Protein AF-I0HV21-F1 (afdb_monomer)

Radius of gyration: 29.58 Å; Cα contacts (8 Å, |Δi|>4): 56; chains: 1; bounding box: 72×85×71 Å

pLDDT: mean 74.57, std 22.05, range [33.88, 98.31]

Structure (mmCIF, N/CA/C/O backbone):
data_AF-I0HV21-F1
#
_entry.id   AF-I0HV21-F1
#
loop_
_atom_site.group_PDB
_atom_site.id
_atom_site.type_symbol
_atom_site.label_atom_id
_atom_site.label_alt_id
_atom_site.label_comp_id
_atom_site.label_asym_id
_atom_site.label_entity_id
_atom_site.label_seq_id
_atom_site.pdbx_PDB_ins_code
_atom_site.Cartn_x
_atom_site.Cartn_y
_atom_site.Cartn_z
_atom_site.occupancy
_atom_site.B_iso_or_equiv
_atom_site.auth_seq_id
_atom_site.auth_comp_id
_atom_site.auth_asym_id
_atom_site.auth_atom_id
_atom_site.pdbx_PDB_model_num
ATOM 1 N N . MET A 1 1 ? 36.941 -59.507 28.158 1.00 38.09 1 MET A N 1
ATOM 2 C CA . MET A 1 1 ? 37.946 -58.575 28.730 1.00 38.09 1 MET A CA 1
ATOM 3 C C . MET A 1 1 ? 37.436 -57.159 28.457 1.00 38.09 1 MET A C 1
ATOM 5 O O . MET A 1 1 ? 37.155 -56.886 27.304 1.00 38.09 1 MET A O 1
ATOM 9 N N . LYS A 1 2 ? 36.911 -56.422 29.458 1.00 38.53 2 LYS A N 1
ATOM 10 C CA . LYS A 1 2 ? 37.609 -55.388 30.277 1.00 38.53 2 LYS A CA 1
ATOM 11 C C . LYS A 1 2 ? 38.283 -54.327 29.371 1.00 38.53 2 LYS A C 1
ATOM 13 O O . LYS A 1 2 ? 39.073 -54.743 28.544 1.00 38.53 2 LYS A O 1
ATOM 18 N N . LEU A 1 3 ? 38.102 -53.001 29.435 1.00 41.50 3 LEU A N 1
ATOM 19 C CA . LEU A 1 3 ? 37.598 -52.040 30.430 1.00 41.50 3 LEU A CA 1
ATOM 20 C C . LEU A 1 3 ? 37.500 -50.645 29.738 1.00 41.50 3 LEU A C 1
ATOM 22 O O . LEU A 1 3 ? 38.445 -50.227 29.086 1.00 41.50 3 LEU A O 1
ATOM 26 N N . THR A 1 4 ? 36.359 -49.963 29.879 1.00 46.97 4 THR A N 1
ATOM 27 C CA . THR A 1 4 ? 36.162 -48.554 30.320 1.00 46.97 4 THR A CA 1
ATOM 28 C C . THR A 1 4 ? 37.193 -47.436 30.028 1.00 46.97 4 THR A C 1
ATOM 30 O O . THR A 1 4 ? 38.326 -47.530 30.483 1.00 46.97 4 THR A O 1
ATOM 33 N N . ASN A 1 5 ? 36.722 -46.281 29.514 1.00 43.66 5 ASN A N 1
ATOM 34 C CA . ASN A 1 5 ? 36.899 -44.928 30.115 1.00 43.66 5 ASN A CA 1
ATOM 35 C C . ASN A 1 5 ? 36.133 -43.873 29.281 1.00 43.66 5 ASN A C 1
ATOM 37 O O . ASN A 1 5 ? 36.421 -43.706 28.104 1.00 43.66 5 ASN A O 1
ATOM 41 N N . ARG A 1 6 ? 34.979 -43.347 29.721 1.00 46.56 6 ARG A N 1
ATOM 42 C CA . ARG A 1 6 ? 34.719 -42.213 30.648 1.00 46.56 6 ARG A CA 1
ATOM 43 C C . ARG A 1 6 ? 35.170 -40.828 30.139 1.00 46.56 6 ARG A C 1
ATOM 45 O O . ARG A 1 6 ? 36.346 -40.494 30.168 1.00 46.56 6 ARG A O 1
ATOM 52 N N . LEU A 1 7 ? 34.164 -40.026 29.765 1.00 52.12 7 LEU A N 1
ATOM 53 C CA . LEU A 1 7 ? 34.178 -38.559 29.647 1.00 52.12 7 LEU A CA 1
ATOM 54 C C . LEU A 1 7 ? 34.449 -37.891 31.009 1.00 52.12 7 LEU A C 1
ATOM 56 O O . LEU A 1 7 ? 34.152 -38.491 32.048 1.00 52.12 7 LEU A O 1
ATOM 60 N N . PRO A 1 8 ? 34.830 -36.601 31.005 1.00 65.06 8 PRO A N 1
ATOM 61 C CA . PRO A 1 8 ? 34.111 -35.677 31.882 1.00 65.06 8 PRO A CA 1
ATOM 62 C C . PRO A 1 8 ? 33.699 -34.362 31.193 1.00 65.06 8 PRO A C 1
ATOM 64 O O . PRO A 1 8 ? 34.524 -33.602 30.692 1.00 65.06 8 PRO A O 1
ATOM 67 N N . PHE A 1 9 ? 32.394 -34.084 31.245 1.00 48.75 9 PHE A N 1
ATOM 68 C CA . PHE A 1 9 ? 31.819 -32.736 31.204 1.00 48.75 9 PHE A CA 1
ATOM 69 C C . PHE A 1 9 ? 32.276 -31.937 32.439 1.00 48.75 9 PHE A C 1
ATOM 71 O O . PHE A 1 9 ? 32.243 -32.496 33.539 1.00 48.75 9 PHE A O 1
ATOM 78 N N . PRO A 1 10 ? 32.606 -30.640 32.322 1.00 62.84 10 PRO A N 1
ATOM 79 C CA . PRO A 1 10 ? 32.653 -29.744 33.471 1.00 62.84 10 PRO A CA 1
ATOM 80 C C . PRO A 1 10 ? 31.297 -29.050 33.746 1.00 62.84 10 PRO A C 1
ATOM 82 O O . PRO A 1 10 ? 30.424 -29.010 32.876 1.00 62.84 10 PRO A O 1
ATOM 85 N N . PRO A 1 11 ? 31.095 -28.556 34.983 1.00 50.34 11 PRO A N 1
ATOM 86 C CA . PRO A 1 11 ? 29.794 -28.509 35.644 1.00 50.34 11 PRO A CA 1
ATOM 87 C C . PRO A 1 11 ? 28.992 -27.216 35.454 1.00 50.34 11 PRO A C 1
ATOM 89 O O . PRO A 1 11 ? 29.516 -26.111 35.337 1.00 50.34 11 PRO A O 1
ATOM 92 N N . SER A 1 12 ? 27.676 -27.386 35.557 1.00 44.50 12 SER A N 1
ATOM 93 C CA . SER A 1 12 ? 26.676 -26.362 35.845 1.00 44.50 12 SER A CA 1
ATOM 94 C C . SER A 1 12 ? 26.941 -25.654 37.179 1.00 44.50 12 SER A C 1
ATOM 96 O O . SER A 1 12 ? 26.906 -26.297 38.229 1.00 44.50 12 SER A O 1
ATOM 98 N N . PHE A 1 13 ? 27.081 -24.328 37.156 1.00 48.56 13 PHE A N 1
ATOM 99 C CA . PHE A 1 13 ? 26.923 -23.497 38.348 1.00 48.56 13 PHE A CA 1
ATOM 100 C C . PHE A 1 13 ? 25.463 -23.059 38.472 1.00 48.56 13 PHE A C 1
ATOM 102 O O . PHE A 1 13 ? 24.994 -22.157 37.782 1.00 48.56 13 PHE A O 1
ATOM 109 N N . ARG A 1 14 ? 24.737 -23.728 39.369 1.00 45.94 14 ARG A N 1
ATOM 110 C CA . ARG A 1 14 ? 23.555 -23.161 40.018 1.00 45.94 14 ARG A CA 1
ATOM 111 C C . ARG A 1 14 ? 24.038 -22.439 41.268 1.00 45.94 14 ARG A C 1
ATOM 113 O O . ARG A 1 14 ? 24.493 -23.098 42.196 1.00 45.94 14 ARG A O 1
ATOM 120 N N . SER A 1 15 ? 23.860 -21.126 41.307 1.00 42.06 15 SER A N 1
ATOM 121 C CA . SER A 1 15 ? 23.848 -20.370 42.557 1.00 42.06 15 SER A CA 1
ATOM 122 C C . SER A 1 15 ? 22.553 -19.576 42.616 1.00 42.06 15 SER A C 1
ATOM 124 O O . SER A 1 15 ? 22.401 -18.536 41.983 1.00 42.06 15 SER A O 1
ATOM 126 N N . LEU A 1 16 ? 21.603 -20.134 43.364 1.00 48.78 16 LEU A N 1
ATOM 127 C CA . LEU A 1 16 ? 20.528 -19.402 44.017 1.00 48.78 16 LEU A CA 1
ATOM 128 C C . LEU A 1 16 ? 21.170 -18.429 45.010 1.00 48.78 16 LEU A C 1
ATOM 130 O O . LEU A 1 16 ? 21.852 -18.860 45.935 1.00 48.78 16 LEU A O 1
ATOM 134 N N . ALA A 1 17 ? 20.920 -17.136 44.839 1.00 41.59 17 ALA A N 1
ATOM 135 C CA . ALA A 1 17 ? 21.074 -16.159 45.904 1.00 41.59 17 ALA A CA 1
ATOM 136 C C . ALA A 1 17 ? 19.861 -15.229 45.865 1.00 41.59 17 ALA A C 1
ATOM 138 O O . ALA A 1 17 ? 19.781 -14.273 45.100 1.00 41.59 17 ALA A O 1
ATOM 139 N N . THR A 1 18 ? 18.883 -15.580 46.689 1.00 42.94 18 THR A N 1
ATOM 140 C CA . THR A 1 18 ? 17.859 -14.680 47.203 1.00 42.94 18 THR A CA 1
ATOM 141 C C . THR A 1 18 ? 18.528 -13.514 47.925 1.00 42.94 18 THR A C 1
ATOM 143 O O . THR A 1 18 ? 19.198 -13.721 48.934 1.00 42.94 18 THR A O 1
ATOM 146 N N . ALA A 1 19 ? 18.300 -12.294 47.451 1.00 40.97 19 ALA A N 1
ATOM 147 C CA . ALA A 1 19 ? 18.473 -11.086 48.244 1.00 40.97 19 ALA A CA 1
ATOM 148 C C . ALA A 1 19 ? 17.272 -10.179 47.976 1.00 40.97 19 ALA A C 1
ATOM 150 O O . ALA A 1 19 ? 17.173 -9.510 46.950 1.00 40.97 19 ALA A O 1
ATOM 151 N N . ALA A 1 20 ? 16.321 -10.230 48.905 1.00 46.03 20 ALA A N 1
ATOM 152 C CA . ALA A 1 20 ? 15.253 -9.261 49.011 1.00 46.03 20 ALA A CA 1
ATOM 153 C C . ALA A 1 20 ? 15.864 -7.901 49.376 1.00 46.03 20 ALA A C 1
ATOM 155 O O . ALA A 1 20 ? 16.414 -7.739 50.463 1.00 46.03 20 ALA A O 1
ATOM 156 N N . MET A 1 21 ? 15.738 -6.918 48.487 1.00 38.75 21 MET A N 1
ATOM 157 C CA . MET A 1 21 ? 15.780 -5.511 48.869 1.00 38.75 21 MET A CA 1
ATOM 158 C C . MET A 1 21 ? 14.445 -4.876 48.501 1.00 38.75 21 MET A C 1
ATOM 160 O O . MET A 1 21 ? 14.192 -4.492 47.363 1.00 38.75 21 MET A O 1
ATOM 164 N N . LEU A 1 22 ? 13.583 -4.791 49.513 1.00 46.59 22 LEU A N 1
ATOM 165 C CA . LEU A 1 22 ? 12.491 -3.832 49.577 1.00 46.59 22 LEU A CA 1
ATOM 166 C C . LEU A 1 22 ? 13.105 -2.430 49.651 1.00 46.59 22 LEU A C 1
ATOM 168 O O . LEU A 1 22 ? 13.472 -1.963 50.725 1.00 46.59 22 LEU A O 1
ATOM 172 N N . ALA A 1 23 ? 13.213 -1.761 48.509 1.00 41.62 23 ALA A N 1
ATOM 173 C CA . ALA A 1 23 ? 13.330 -0.313 48.456 1.00 41.62 23 ALA A CA 1
ATOM 174 C C . ALA A 1 23 ? 11.965 0.232 48.028 1.00 41.62 23 ALA A C 1
ATOM 176 O O . ALA A 1 23 ? 11.672 0.372 46.844 1.00 41.62 23 ALA A O 1
ATOM 177 N N . ALA A 1 24 ? 11.097 0.478 49.010 1.00 49.28 24 ALA A N 1
ATOM 178 C CA . ALA A 1 24 ? 9.876 1.244 48.809 1.00 49.28 24 ALA A CA 1
ATOM 179 C C . ALA A 1 24 ? 10.262 2.720 48.635 1.00 49.28 24 ALA A C 1
ATOM 181 O O . ALA A 1 24 ? 10.296 3.490 49.592 1.00 49.28 24 ALA A O 1
ATOM 182 N N . THR A 1 25 ? 10.614 3.112 47.413 1.00 46.88 25 THR A N 1
ATOM 183 C CA . THR A 1 25 ? 10.695 4.520 47.031 1.00 46.88 25 THR A CA 1
ATOM 184 C C . THR A 1 25 ? 9.284 5.017 46.758 1.00 46.88 25 THR A C 1
ATOM 186 O O . THR A 1 25 ? 8.721 4.833 45.681 1.00 46.88 25 THR A O 1
ATOM 189 N N . SER A 1 26 ? 8.690 5.647 47.766 1.00 45.16 26 SER A N 1
ATOM 190 C CA . SER A 1 26 ? 7.472 6.434 47.614 1.00 45.16 26 SER A CA 1
ATOM 191 C C . SER A 1 26 ? 7.761 7.598 46.662 1.00 45.16 26 SER A C 1
ATOM 193 O O . SER A 1 26 ? 8.278 8.633 47.081 1.00 45.16 26 SER A O 1
ATOM 195 N N . LEU A 1 27 ? 7.456 7.446 45.371 1.00 47.91 27 LEU A N 1
ATOM 196 C CA . LEU A 1 27 ? 7.313 8.604 44.495 1.00 47.91 27 LEU A CA 1
ATOM 197 C C . LEU A 1 27 ? 6.050 9.344 44.944 1.00 47.91 27 LEU A C 1
ATOM 199 O O . LEU A 1 27 ? 4.929 8.933 44.647 1.00 47.91 27 LEU A O 1
ATOM 203 N N . ALA A 1 28 ? 6.234 10.429 45.691 1.00 48.06 28 ALA A N 1
ATOM 204 C CA . ALA A 1 28 ? 5.192 11.420 45.879 1.00 48.06 28 ALA A CA 1
ATOM 205 C C . ALA A 1 28 ? 4.912 12.061 44.511 1.00 48.06 28 ALA A C 1
ATOM 207 O O . ALA A 1 28 ? 5.690 12.881 44.025 1.00 48.06 28 ALA A O 1
ATOM 208 N N . VAL A 1 29 ? 3.817 11.659 43.863 1.00 50.41 29 VAL A N 1
ATOM 209 C CA . VAL A 1 29 ? 3.273 12.402 42.726 1.00 50.41 29 VAL A CA 1
ATOM 210 C C . VAL A 1 29 ? 2.700 13.695 43.292 1.00 50.41 29 VAL A C 1
ATOM 212 O O . VAL A 1 29 ? 1.608 13.714 43.855 1.00 50.41 29 VAL A O 1
ATOM 215 N N . VAL A 1 30 ? 3.456 14.784 43.173 1.00 52.06 30 VAL A N 1
ATOM 216 C CA . VAL A 1 30 ? 2.885 16.128 43.249 1.00 52.06 30 VAL A CA 1
ATOM 217 C C . VAL A 1 30 ? 1.962 16.253 42.042 1.00 52.06 30 VAL A C 1
ATOM 219 O O . VAL A 1 30 ? 2.424 16.345 40.905 1.00 52.06 30 VAL A O 1
ATOM 222 N N . ALA A 1 31 ? 0.652 16.198 42.282 1.00 51.12 31 ALA A N 1
ATOM 223 C CA . ALA A 1 31 ? -0.334 16.627 41.307 1.00 51.12 31 ALA A CA 1
ATOM 224 C C . ALA A 1 31 ? -0.133 18.133 41.112 1.00 51.12 31 ALA A C 1
ATOM 226 O O . ALA A 1 31 ? -0.575 18.944 41.924 1.00 51.12 31 ALA A O 1
ATOM 227 N N . ALA A 1 32 ? 0.623 18.500 40.079 1.00 48.34 32 ALA A N 1
ATOM 228 C CA . ALA A 1 32 ? 0.635 19.864 39.596 1.00 48.34 32 ALA A CA 1
ATOM 229 C C . ALA A 1 32 ? -0.789 20.178 39.126 1.00 48.34 32 ALA A C 1
ATOM 231 O O . ALA A 1 32 ? -1.294 19.538 38.202 1.00 48.34 32 ALA A O 1
ATOM 232 N N . ASP A 1 33 ? -1.432 21.123 39.807 1.00 47.81 33 ASP A N 1
ATOM 233 C CA . ASP A 1 33 ? -2.678 21.747 39.383 1.00 47.81 33 ASP A CA 1
ATOM 234 C C . ASP A 1 33 ? -2.394 22.469 38.060 1.00 47.81 33 ASP A C 1
ATOM 236 O O . ASP A 1 33 ? -1.890 23.592 38.017 1.00 47.81 33 ASP A O 1
ATOM 240 N N . ALA A 1 34 ? -2.562 21.746 36.954 1.00 51.69 34 ALA A N 1
ATOM 241 C CA . ALA A 1 34 ? -2.451 22.315 35.627 1.00 51.69 34 ALA A CA 1
ATOM 242 C C . ALA A 1 34 ? -3.716 23.151 35.389 1.00 51.69 34 ALA A C 1
ATOM 244 O O . ALA A 1 34 ? -4.818 22.609 35.518 1.00 51.69 34 ALA A O 1
ATOM 245 N N . PRO A 1 35 ? -3.599 24.443 35.033 1.00 52.56 35 PRO A N 1
ATOM 246 C CA . PRO A 1 35 ? -4.768 25.252 34.734 1.00 52.56 35 PRO A CA 1
ATOM 247 C C . PRO A 1 35 ? -5.555 24.584 33.606 1.00 52.56 35 PRO A C 1
ATOM 249 O O . PRO A 1 35 ? -4.992 24.223 32.570 1.00 52.56 35 PRO A O 1
ATOM 252 N N . ALA A 1 36 ? -6.855 24.396 33.838 1.00 57.09 36 ALA A N 1
ATOM 253 C CA . ALA A 1 36 ? -7.775 23.843 32.859 1.00 57.09 36 ALA A CA 1
ATOM 254 C C . ALA A 1 36 ? -7.609 24.587 31.526 1.00 57.09 36 ALA A C 1
ATOM 256 O O . ALA A 1 36 ? -7.801 25.803 31.451 1.00 57.09 36 ALA A O 1
ATOM 257 N N . ALA A 1 37 ? -7.217 23.856 30.480 1.00 63.38 37 ALA A N 1
ATOM 258 C CA . ALA A 1 37 ? -7.151 24.408 29.137 1.00 63.38 37 ALA A CA 1
ATOM 259 C C . ALA A 1 37 ? -8.543 24.946 28.748 1.00 63.38 37 ALA A C 1
ATOM 261 O O . ALA A 1 37 ? -9.548 24.295 29.056 1.00 63.38 37 ALA A O 1
ATOM 262 N N . PRO A 1 38 ? -8.631 26.118 28.092 1.00 66.88 38 PRO A N 1
ATOM 263 C CA . PRO A 1 38 ? -9.910 26.647 27.643 1.00 66.88 38 PRO A CA 1
ATOM 264 C C . PRO A 1 38 ? -10.597 25.638 26.708 1.00 66.88 38 PRO A C 1
ATOM 266 O O . PRO A 1 38 ? -9.908 24.930 25.964 1.00 66.88 38 PRO A O 1
ATOM 269 N N . PRO A 1 39 ? -11.940 25.551 26.732 1.00 66.06 39 PRO A N 1
ATOM 270 C CA . PRO A 1 39 ? -12.664 24.663 25.835 1.00 66.06 39 PRO A CA 1
ATOM 271 C C . PRO A 1 39 ? -12.300 24.992 24.379 1.00 66.06 39 PRO A C 1
ATOM 273 O O . PRO A 1 39 ? -12.135 26.172 24.046 1.00 66.06 39 PRO A O 1
ATOM 276 N N . PRO A 1 40 ? -12.161 23.981 23.501 1.00 67.81 40 PRO A N 1
ATOM 277 C CA . PRO A 1 40 ? -11.924 24.236 22.089 1.00 67.81 40 PRO A CA 1
ATOM 278 C C . PRO A 1 40 ? -13.053 25.122 21.537 1.00 67.81 40 PRO A C 1
ATOM 280 O O . PRO A 1 40 ? -14.202 24.985 21.973 1.00 67.81 40 PRO A O 1
ATOM 283 N N . PRO A 1 41 ? -12.758 26.036 20.594 1.00 65.62 41 PRO A N 1
ATOM 284 C CA . PRO A 1 41 ? -13.799 26.829 19.959 1.00 65.62 41 PRO A CA 1
ATOM 285 C C . PRO A 1 41 ? -14.845 25.895 19.333 1.00 65.62 41 PRO A C 1
ATOM 287 O O . PRO A 1 41 ? -14.493 24.785 18.914 1.00 65.62 41 PRO A O 1
ATOM 290 N N . PRO A 1 42 ? -16.122 26.315 19.250 1.00 58.22 42 PRO A N 1
ATOM 291 C CA . PRO A 1 42 ? -17.150 25.513 18.608 1.00 58.22 42 PRO A CA 1
ATOM 292 C C . PRO A 1 42 ? -16.674 25.133 17.207 1.00 58.22 42 PRO A C 1
ATOM 294 O O . PRO A 1 42 ? -16.304 25.996 16.401 1.00 58.22 42 PRO A O 1
ATOM 297 N N . ALA A 1 43 ? -16.633 23.824 16.949 1.00 58.03 43 ALA A N 1
ATOM 298 C CA . ALA A 1 43 ? -16.336 23.297 15.631 1.00 58.03 43 ALA A CA 1
ATOM 299 C C . ALA A 1 43 ? -17.262 24.007 14.645 1.00 58.03 43 ALA A C 1
ATOM 301 O O . ALA A 1 43 ? -18.481 24.012 14.829 1.00 58.03 43 ALA A O 1
ATOM 302 N N . HIS A 1 44 ? -16.683 24.654 13.634 1.00 49.88 44 HIS A N 1
ATOM 303 C CA . HIS A 1 44 ? -17.474 25.185 12.539 1.00 49.88 44 HIS A CA 1
ATOM 304 C C . HIS A 1 44 ? -18.287 24.015 11.997 1.00 49.88 44 HIS A C 1
ATOM 306 O O . HIS A 1 44 ? -17.714 23.014 11.561 1.00 49.88 44 HIS A O 1
ATOM 312 N N . ALA A 1 45 ? -19.611 24.114 12.107 1.00 44.38 45 ALA A N 1
ATOM 313 C CA . ALA A 1 45 ? -20.517 23.161 11.505 1.00 44.38 45 ALA A CA 1
ATOM 314 C C . ALA A 1 45 ? -20.222 23.175 10.005 1.00 44.38 45 ALA A C 1
ATOM 316 O O . ALA A 1 45 ? -20.589 24.109 9.293 1.00 44.38 45 ALA A O 1
ATOM 317 N N . MET A 1 46 ? -19.487 22.167 9.540 1.00 48.84 46 MET A N 1
ATOM 318 C CA . MET A 1 46 ? -19.359 21.905 8.118 1.00 48.84 46 MET A CA 1
ATOM 319 C C . MET A 1 46 ? -20.787 21.712 7.603 1.00 48.84 46 MET A C 1
ATOM 321 O O . MET A 1 46 ? -21.529 20.933 8.212 1.00 48.84 46 MET A O 1
ATOM 325 N N . PRO A 1 47 ? -21.217 22.426 6.549 1.00 44.06 47 PRO A N 1
ATOM 326 C CA . PRO A 1 47 ? -22.547 22.225 6.007 1.00 44.06 47 PRO A CA 1
ATOM 327 C C . PRO A 1 47 ? -22.679 20.746 5.649 1.00 44.06 47 PRO A C 1
ATOM 329 O O . PRO A 1 47 ? -21.875 20.201 4.890 1.00 44.06 47 PRO A O 1
ATOM 332 N N . ALA A 1 48 ? -23.656 20.081 6.264 1.00 42.75 48 ALA A N 1
ATOM 333 C CA . ALA A 1 48 ? -23.976 18.698 5.974 1.00 42.75 48 ALA A CA 1
ATOM 334 C C . ALA A 1 48 ? -24.346 18.608 4.489 1.00 42.75 48 ALA A C 1
ATOM 336 O O . ALA A 1 48 ? -25.429 19.027 4.083 1.00 42.75 48 ALA A O 1
ATOM 337 N N . HIS A 1 49 ? -23.422 18.113 3.668 1.00 43.72 49 HIS A N 1
ATOM 338 C CA . HIS A 1 49 ? -23.702 17.786 2.279 1.00 43.72 49 HIS A CA 1
ATOM 339 C C . HIS A 1 49 ? -24.729 16.642 2.263 1.00 43.72 49 HIS A C 1
ATOM 341 O O . HIS A 1 49 ? -24.432 15.561 2.783 1.00 43.72 49 HIS A O 1
ATOM 347 N N . PRO A 1 50 ? -25.935 16.839 1.702 1.00 40.88 50 PRO A N 1
ATOM 348 C CA . PRO A 1 50 ? -26.917 15.772 1.622 1.00 40.88 50 PRO A CA 1
ATOM 349 C C . PRO A 1 50 ? -26.456 14.784 0.546 1.00 40.88 50 PRO A C 1
ATOM 351 O O . PRO A 1 50 ? -26.334 15.151 -0.621 1.00 40.88 50 PRO A O 1
ATOM 354 N N . GLY A 1 51 ? -26.175 13.539 0.940 1.00 40.72 51 GLY A N 1
ATOM 355 C CA . GLY A 1 51 ? -25.960 12.440 -0.010 1.00 40.72 51 GLY A CA 1
ATOM 356 C C . GLY A 1 51 ? -24.624 11.700 0.048 1.00 40.72 51 GLY A C 1
ATOM 357 O O . GLY A 1 51 ? -24.292 11.021 -0.918 1.00 40.72 51 GLY A O 1
ATOM 358 N N . MET A 1 52 ? -23.861 11.759 1.143 1.00 40.12 52 MET A N 1
ATOM 359 C CA . MET A 1 52 ? -22.7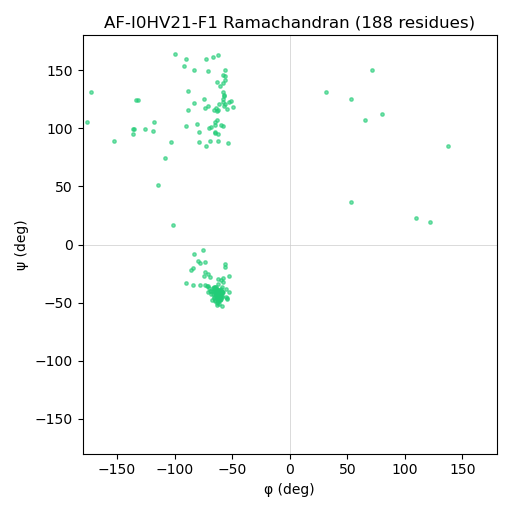97 10.764 1.334 1.00 40.12 52 MET A CA 1
ATOM 360 C C . MET A 1 52 ? -23.438 9.402 1.657 1.00 40.12 52 MET A C 1
ATOM 362 O O . MET A 1 52 ? -24.143 9.309 2.666 1.00 40.12 52 MET A O 1
ATOM 366 N N . PRO A 1 53 ? -23.237 8.342 0.849 1.00 42.62 53 PRO A N 1
ATOM 367 C CA . PRO A 1 53 ? -23.690 7.012 1.221 1.00 42.62 53 PRO A CA 1
ATOM 368 C C . PRO A 1 53 ? -22.943 6.579 2.484 1.00 42.62 53 PRO A C 1
ATOM 370 O O . PRO A 1 53 ? -21.723 6.409 2.491 1.00 42.62 53 PRO A O 1
ATOM 373 N N . MET A 1 54 ? -23.694 6.416 3.567 1.00 46.62 54 MET A N 1
ATOM 374 C CA . MET A 1 54 ? -23.223 5.799 4.799 1.00 46.62 54 MET A CA 1
ATOM 375 C C . MET A 1 54 ? -22.847 4.340 4.486 1.00 46.62 54 MET A C 1
ATOM 377 O O . MET A 1 54 ? -23.731 3.519 4.257 1.00 46.62 54 MET A O 1
ATOM 381 N N . GLY A 1 55 ? -21.545 4.025 4.446 1.00 41.50 55 GLY A N 1
ATOM 382 C CA . GLY A 1 55 ? -21.048 2.638 4.463 1.00 41.50 55 GLY A CA 1
ATOM 383 C C . GLY A 1 55 ? -20.424 2.056 3.181 1.00 41.50 55 GLY A C 1
ATOM 384 O O . GLY A 1 55 ? -20.388 0.837 3.049 1.00 41.50 55 GLY A O 1
ATOM 385 N N . GLY A 1 56 ? -19.913 2.869 2.248 1.00 33.88 56 GLY A N 1
ATOM 386 C CA . GLY A 1 56 ? -19.010 2.416 1.165 1.00 33.88 56 GLY A CA 1
ATOM 387 C C . GLY A 1 56 ? -17.536 2.714 1.491 1.00 33.88 56 GLY A C 1
ATOM 388 O O . GLY A 1 56 ? -17.294 3.522 2.385 1.00 33.88 56 GLY A O 1
ATOM 389 N N . PRO A 1 57 ? -16.529 2.112 0.824 1.00 40.88 57 PRO A N 1
ATOM 390 C CA . PRO A 1 57 ? -15.125 2.230 1.221 1.00 40.88 57 PRO A CA 1
ATOM 391 C C . PRO A 1 57 ? -14.602 3.654 0.978 1.00 40.88 57 PRO A C 1
ATOM 393 O O . PRO A 1 57 ? -14.067 3.974 -0.077 1.00 40.88 57 PRO A O 1
ATOM 396 N N . VAL A 1 58 ? -14.749 4.518 1.978 1.00 44.19 58 VAL A N 1
ATOM 397 C CA . VAL A 1 58 ? -14.131 5.849 2.053 1.00 44.19 58 VAL A CA 1
ATOM 398 C C . VAL A 1 58 ? -13.132 5.895 3.207 1.00 44.19 58 VAL A C 1
ATOM 400 O O . VAL A 1 58 ? -13.149 6.788 4.047 1.00 44.19 58 VAL A O 1
ATOM 403 N N . ALA A 1 59 ? -12.231 4.912 3.235 1.00 38.19 59 ALA A N 1
ATOM 404 C CA . ALA A 1 59 ? -11.039 4.915 4.074 1.00 38.19 59 ALA A CA 1
ATOM 405 C C . ALA A 1 59 ? -9.846 4.445 3.232 1.00 38.19 59 ALA A C 1
ATOM 407 O O . ALA A 1 59 ? -9.666 3.255 3.003 1.00 38.19 59 ALA A O 1
ATOM 408 N N . GLY A 1 60 ? -9.057 5.406 2.744 1.00 37.84 60 GLY A N 1
ATOM 409 C CA . GLY A 1 60 ? -7.784 5.152 2.072 1.00 37.84 60 GLY A CA 1
ATOM 410 C C . GLY A 1 60 ? -7.935 4.739 0.609 1.00 37.84 60 GLY A C 1
ATOM 411 O O . GLY A 1 60 ? -8.400 3.656 0.285 1.00 37.84 60 GLY A O 1
ATOM 412 N N . ARG A 1 61 ? -7.496 5.610 -0.300 1.00 39.81 61 ARG A N 1
ATOM 413 C CA . ARG A 1 61 ? -7.369 5.349 -1.738 1.00 39.81 61 ARG A CA 1
ATOM 414 C C . ARG A 1 61 ? -6.539 4.079 -2.001 1.00 39.81 61 ARG A C 1
ATOM 416 O O . ARG A 1 61 ? -5.351 4.175 -2.304 1.00 39.81 61 ARG A O 1
ATOM 423 N N . ALA A 1 62 ? -7.171 2.910 -2.033 1.00 41.16 62 ALA A N 1
ATOM 424 C CA . ALA A 1 62 ? -6.670 1.780 -2.817 1.00 41.16 62 ALA A CA 1
ATOM 425 C C . ALA A 1 62 ? -6.493 2.183 -4.305 1.00 41.16 62 ALA A C 1
ATOM 427 O O . ALA A 1 62 ? -5.717 1.574 -5.034 1.00 41.16 62 ALA A O 1
ATOM 428 N N . ASP A 1 63 ? -7.116 3.295 -4.716 1.00 43.06 63 ASP A N 1
ATOM 429 C CA . ASP A 1 63 ? -6.922 3.997 -5.988 1.00 43.06 63 ASP A CA 1
ATOM 430 C C . ASP A 1 63 ? -5.632 4.828 -6.087 1.00 43.06 63 ASP A C 1
ATOM 432 O O . ASP A 1 63 ? -5.373 5.425 -7.133 1.00 43.06 63 ASP A O 1
ATOM 436 N N . ALA A 1 64 ? -4.828 4.952 -5.022 1.00 45.81 64 ALA A N 1
ATOM 437 C CA . ALA A 1 64 ? -3.645 5.803 -5.081 1.00 45.81 64 ALA A CA 1
ATOM 438 C C . ALA A 1 64 ? -2.596 5.225 -6.030 1.00 45.81 64 ALA A C 1
ATOM 440 O O . ALA A 1 64 ? -2.050 6.009 -6.790 1.00 45.81 64 ALA A O 1
ATOM 441 N N . MET A 1 65 ? -2.383 3.902 -6.038 1.00 53.59 65 MET A N 1
ATOM 442 C CA . MET A 1 65 ? -1.501 3.195 -6.978 1.00 53.59 65 MET A CA 1
ATOM 443 C C . MET A 1 65 ? -1.985 1.742 -7.176 1.00 53.59 65 MET A C 1
ATOM 445 O O . MET A 1 65 ? -1.520 0.835 -6.480 1.00 53.59 65 MET A O 1
ATOM 449 N N . 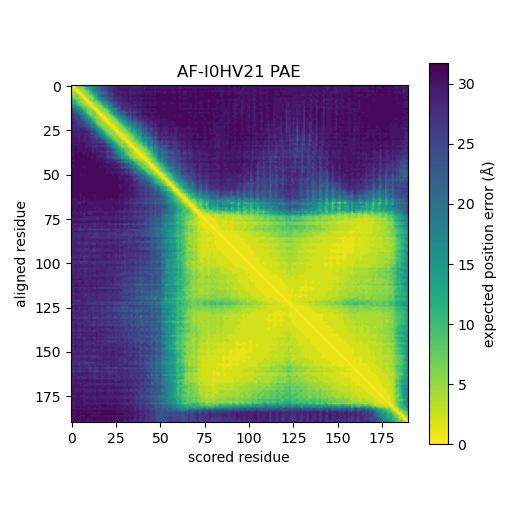PRO A 1 66 ? -2.887 1.475 -8.139 1.00 55.75 66 PRO A N 1
ATOM 450 C CA . PRO A 1 66 ? -3.480 0.149 -8.344 1.00 55.75 66 PRO A CA 1
ATOM 451 C C . PRO A 1 66 ? -2.467 -0.987 -8.567 1.00 55.75 66 PRO A C 1
ATOM 453 O O . PRO A 1 66 ? -2.810 -2.155 -8.413 1.00 55.75 66 PRO A O 1
ATOM 456 N N . TRP A 1 67 ? -1.218 -0.685 -8.940 1.00 59.31 67 TRP A N 1
ATOM 457 C CA . TRP A 1 67 ? -0.229 -1.701 -9.305 1.00 59.31 67 TRP A CA 1
ATOM 458 C C . TRP A 1 67 ? 0.555 -2.314 -8.144 1.00 59.31 67 TRP A C 1
ATOM 460 O O . TRP A 1 67 ? 1.046 -3.428 -8.312 1.00 59.31 67 TRP A O 1
ATOM 470 N N . LEU A 1 68 ? 0.663 -1.656 -6.981 1.00 59.62 68 LEU A N 1
ATOM 471 C CA . LEU A 1 68 ? 1.264 -2.303 -5.802 1.00 59.62 68 LEU A CA 1
ATOM 472 C C . LEU A 1 68 ? 0.270 -3.268 -5.133 1.00 59.62 68 LEU A C 1
ATOM 474 O O . LEU A 1 68 ? 0.668 -4.338 -4.673 1.00 59.62 68 LEU A O 1
ATOM 478 N N . GLY A 1 69 ? -1.024 -2.928 -5.140 1.00 57.56 69 GLY A N 1
ATOM 479 C CA . GLY A 1 69 ? -2.093 -3.749 -4.555 1.00 57.56 69 GLY A CA 1
ATOM 480 C C . GLY A 1 69 ? -2.628 -4.865 -5.459 1.00 57.56 69 GLY A C 1
ATOM 481 O O . GLY A 1 69 ? -3.204 -5.830 -4.958 1.00 57.56 69 GLY A O 1
ATOM 482 N N . HIS A 1 70 ? -2.431 -4.776 -6.780 1.00 61.06 70 HIS A N 1
ATOM 483 C CA . HIS A 1 70 ? -2.882 -5.796 -7.728 1.00 61.06 70 HIS A CA 1
ATOM 484 C C . HIS A 1 70 ? -1.699 -6.443 -8.470 1.00 61.06 70 HIS A C 1
ATOM 486 O O . HIS A 1 70 ? -1.184 -5.855 -9.427 1.00 61.06 70 HIS A O 1
ATOM 492 N N . PRO A 1 71 ? -1.324 -7.692 -8.117 1.00 59.62 71 PRO A N 1
ATOM 493 C CA . PRO A 1 71 ? -0.201 -8.421 -8.719 1.00 59.62 71 PRO A CA 1
ATOM 494 C C . PRO A 1 71 ? -0.243 -8.500 -10.250 1.00 59.62 71 PRO A C 1
ATOM 496 O O . PRO A 1 71 ? 0.791 -8.593 -10.901 1.00 59.62 71 PRO A O 1
ATOM 499 N N . PHE A 1 72 ? -1.437 -8.438 -10.843 1.00 66.12 72 PHE A N 1
ATOM 500 C CA . PHE A 1 72 ? -1.649 -8.548 -12.288 1.00 66.12 72 PHE A CA 1
ATOM 501 C C . PHE A 1 72 ? -1.361 -7.260 -13.073 1.00 66.12 72 PHE A C 1
ATOM 503 O O . PHE A 1 72 ? -1.305 -7.288 -14.302 1.00 66.12 72 PHE A O 1
ATOM 510 N N . MET A 1 73 ? -1.229 -6.118 -12.397 1.00 75.94 73 MET A N 1
ATOM 511 C CA . MET A 1 73 ? -0.973 -4.825 -13.041 1.00 75.94 73 MET A CA 1
ATOM 512 C C . MET A 1 73 ? 0.525 -4.546 -13.177 1.00 75.94 73 MET A C 1
ATOM 514 O O . MET A 1 73 ? 0.939 -3.945 -14.163 1.00 75.94 73 MET A O 1
ATOM 518 N N . LEU A 1 74 ? 1.334 -5.018 -12.223 1.00 83.12 74 LEU A N 1
ATOM 519 C CA . LEU A 1 74 ? 2.774 -4.775 -12.201 1.00 83.12 74 LEU A CA 1
ATOM 520 C C . LEU A 1 74 ? 3.510 -5.329 -13.438 1.00 83.12 74 LEU A C 1
ATOM 522 O O . LEU A 1 74 ? 4.296 -4.580 -14.010 1.00 83.12 74 LEU A O 1
ATOM 526 N N . PRO A 1 75 ? 3.273 -6.575 -13.907 1.00 84.75 75 PRO A N 1
ATOM 527 C CA . PRO A 1 75 ? 3.944 -7.083 -15.103 1.00 84.75 75 PRO A CA 1
ATOM 528 C C . PRO A 1 75 ? 3.682 -6.221 -16.337 1.00 84.75 75 PRO A C 1
ATOM 530 O O . PRO A 1 75 ? 4.638 -5.875 -17.018 1.00 84.75 75 PRO A O 1
ATOM 533 N N . ARG A 1 76 ? 2.422 -5.810 -16.551 1.00 86.38 76 ARG A N 1
ATOM 534 C CA . ARG A 1 76 ? 2.031 -4.959 -17.684 1.00 86.38 76 ARG A CA 1
ATOM 535 C C . ARG A 1 76 ? 2.714 -3.597 -17.627 1.00 86.38 76 ARG A C 1
ATOM 537 O O . ARG A 1 76 ? 3.314 -3.195 -18.604 1.00 86.38 76 ARG A O 1
ATOM 544 N N . LEU A 1 77 ? 2.725 -2.950 -16.460 1.00 86.88 77 LEU A N 1
ATOM 545 C CA . LEU A 1 77 ? 3.410 -1.664 -16.292 1.00 86.88 77 LEU A CA 1
ATOM 546 C C . LEU A 1 77 ? 4.915 -1.763 -16.605 1.00 86.88 77 LEU A C 1
ATOM 548 O O . LEU A 1 77 ? 5.506 -0.856 -17.176 1.00 86.88 77 LEU A O 1
ATOM 552 N N . LEU A 1 78 ? 5.551 -2.872 -16.213 1.00 91.06 78 LEU A N 1
ATOM 553 C CA . LEU A 1 78 ? 6.966 -3.115 -16.497 1.00 91.06 78 LEU A CA 1
ATOM 554 C C . LEU A 1 78 ? 7.226 -3.498 -17.962 1.00 91.06 78 LEU A C 1
ATOM 556 O O . LEU A 1 78 ? 8.329 -3.255 -18.452 1.00 91.06 78 LEU A O 1
ATOM 560 N N . ASP A 1 79 ? 6.245 -4.101 -18.640 1.00 92.25 79 ASP A N 1
ATOM 561 C CA . ASP A 1 79 ? 6.249 -4.290 -20.094 1.00 92.25 79 ASP A CA 1
ATOM 562 C C . ASP A 1 79 ? 6.184 -2.948 -20.810 1.00 92.25 79 ASP A C 1
ATOM 564 O O . ASP A 1 79 ? 7.033 -2.679 -21.655 1.00 92.25 79 ASP A O 1
ATOM 568 N N . ASP A 1 80 ? 5.253 -2.090 -20.400 1.00 90.06 80 ASP A N 1
ATOM 569 C CA . ASP A 1 80 ? 5.025 -0.793 -21.021 1.00 90.06 80 ASP A CA 1
ATOM 570 C C . ASP A 1 80 ? 6.277 0.091 -20.961 1.00 90.06 80 ASP A C 1
ATOM 572 O O . ASP A 1 80 ? 6.537 0.831 -21.900 1.00 90.06 80 ASP A O 1
ATOM 576 N N . VAL A 1 81 ? 7.131 -0.037 -19.937 1.00 93.06 81 VAL A N 1
ATOM 577 C CA . VAL A 1 81 ? 8.393 0.729 -19.825 1.00 93.06 81 VAL A CA 1
ATOM 578 C C . VAL A 1 81 ? 9.662 -0.022 -20.210 1.00 93.06 81 VAL A C 1
ATOM 580 O O . VAL A 1 81 ? 10.765 0.408 -19.856 1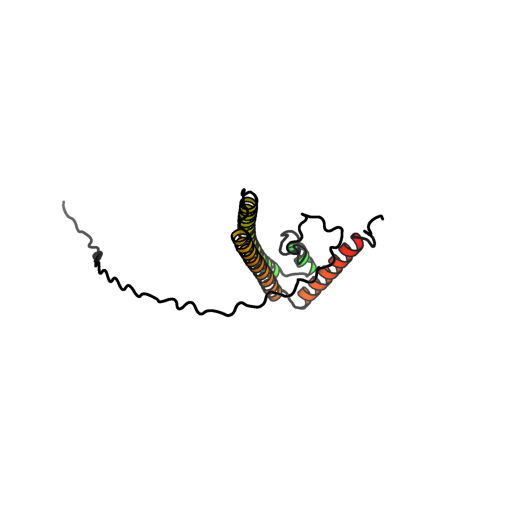.00 93.06 81 VAL A O 1
ATOM 583 N N . ASP A 1 82 ? 9.519 -1.136 -20.928 1.00 93.88 82 ASP A N 1
ATOM 584 C CA . ASP A 1 82 ? 10.641 -1.921 -21.447 1.00 93.88 82 ASP A CA 1
ATOM 585 C C . ASP A 1 82 ? 11.647 -2.308 -20.344 1.00 93.88 82 ASP A C 1
ATOM 587 O O . ASP A 1 82 ? 12.865 -2.316 -20.541 1.00 93.88 82 ASP A O 1
ATOM 591 N N . ALA A 1 83 ? 11.149 -2.610 -19.137 1.00 95.88 83 ALA A N 1
ATOM 592 C CA . ALA A 1 83 ? 12.006 -2.937 -18.004 1.00 95.88 83 ALA A CA 1
ATOM 593 C C . ALA A 1 83 ? 12.855 -4.178 -18.316 1.00 95.88 83 ALA A C 1
ATOM 595 O O . ALA A 1 83 ? 12.358 -5.188 -18.826 1.00 95.88 83 ALA A O 1
ATOM 596 N N . SER A 1 84 ? 14.142 -4.145 -17.969 1.00 97.62 84 SER A N 1
ATOM 597 C CA . SER A 1 84 ? 15.033 -5.282 -18.198 1.00 97.62 84 SER A CA 1
ATOM 598 C C . SER A 1 84 ? 14.640 -6.489 -17.338 1.00 97.62 84 SER A C 1
ATOM 600 O O . SER A 1 84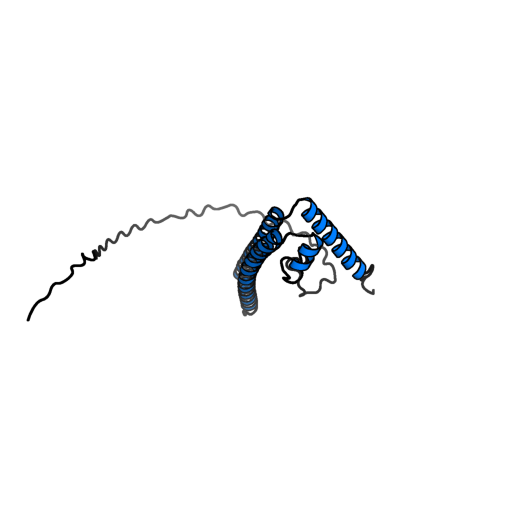 ? 13.967 -6.367 -16.310 1.00 97.62 84 SER A O 1
ATOM 602 N N . LYS A 1 85 ? 15.105 -7.690 -17.709 1.00 96.50 85 LYS A N 1
ATOM 603 C CA . LYS A 1 85 ? 14.873 -8.911 -16.910 1.00 96.50 85 LYS A CA 1
ATOM 604 C C . LYS A 1 85 ? 15.366 -8.759 -15.464 1.00 96.50 85 LYS A C 1
ATOM 606 O O . LYS A 1 85 ? 14.698 -9.227 -14.545 1.00 96.50 85 LYS A O 1
ATOM 611 N N . ALA A 1 86 ? 16.500 -8.082 -15.273 1.00 97.12 86 ALA A N 1
ATOM 612 C CA . ALA A 1 86 ? 17.062 -7.812 -13.953 1.00 97.12 86 ALA A CA 1
ATOM 613 C C . ALA A 1 86 ? 16.175 -6.849 -13.146 1.00 97.12 86 ALA A C 1
ATOM 615 O O . ALA A 1 86 ? 15.804 -7.174 -12.020 1.00 97.12 86 ALA A O 1
ATOM 616 N N . GLN A 1 87 ? 15.748 -5.730 -13.750 1.00 97.31 87 GLN A N 1
ATOM 617 C CA . GLN A 1 87 ? 14.843 -4.769 -13.104 1.00 97.31 87 GLN A CA 1
ATOM 618 C C . GLN A 1 87 ? 13.528 -5.435 -12.690 1.00 97.31 87 GLN A C 1
ATOM 620 O O . GLN A 1 87 ? 13.077 -5.282 -11.560 1.00 97.31 87 GLN A O 1
ATOM 625 N N . ARG A 1 88 ? 12.937 -6.245 -13.576 1.00 95.94 88 ARG A N 1
ATOM 626 C CA . ARG A 1 88 ? 11.692 -6.977 -13.298 1.00 95.94 88 ARG A CA 1
ATOM 627 C C . ARG A 1 88 ? 11.818 -7.936 -12.125 1.00 95.94 88 ARG A C 1
ATOM 629 O O . ARG A 1 88 ? 10.892 -8.020 -11.323 1.00 95.94 88 ARG A O 1
ATOM 636 N N . LYS A 1 89 ? 12.931 -8.671 -12.037 1.00 96.62 89 LYS A N 1
ATOM 637 C CA . LYS A 1 89 ? 13.186 -9.585 -10.918 1.00 96.62 89 LYS A CA 1
ATOM 638 C C . LYS A 1 89 ? 13.251 -8.810 -9.603 1.00 96.62 89 LYS A C 1
ATOM 640 O O . LYS A 1 89 ? 12.506 -9.133 -8.687 1.00 96.62 89 LYS A O 1
ATOM 645 N N . GLN A 1 90 ? 14.064 -7.757 -9.555 1.00 97.25 90 GLN A N 1
ATOM 646 C CA . GLN A 1 90 ? 14.250 -6.956 -8.346 1.00 97.25 90 GLN A CA 1
ATOM 647 C C . GLN A 1 90 ? 12.960 -6.244 -7.912 1.00 97.25 90 GLN A C 1
ATOM 649 O O . GLN A 1 90 ? 12.608 -6.247 -6.739 1.00 97.25 90 GLN A O 1
ATOM 654 N N . ILE A 1 91 ? 12.203 -5.682 -8.858 1.00 95.62 91 ILE A N 1
ATOM 655 C CA . ILE A 1 91 ? 10.921 -5.028 -8.563 1.00 95.62 91 ILE A CA 1
ATOM 656 C C . ILE A 1 91 ? 9.890 -6.037 -8.048 1.00 95.62 91 ILE A C 1
ATOM 658 O O . ILE A 1 91 ? 9.110 -5.711 -7.157 1.00 95.62 91 ILE A O 1
ATOM 662 N N . ARG A 1 92 ? 9.886 -7.270 -8.568 1.00 93.56 92 ARG A N 1
ATOM 663 C CA . ARG A 1 92 ? 8.993 -8.325 -8.073 1.00 93.56 92 ARG A CA 1
ATOM 664 C C . ARG A 1 92 ? 9.310 -8.715 -6.633 1.00 93.56 92 ARG A C 1
ATOM 666 O O . ARG A 1 92 ? 8.374 -8.948 -5.885 1.00 93.56 92 ARG A O 1
ATOM 673 N N . GLU A 1 93 ? 10.585 -8.775 -6.265 1.00 95.44 93 GLU A N 1
ATOM 674 C CA . GLU A 1 93 ? 11.009 -9.033 -4.882 1.00 95.44 93 GLU A CA 1
ATOM 675 C C . GLU A 1 93 ? 10.534 -7.904 -3.959 1.00 95.44 93 GLU A C 1
ATOM 677 O O . GLU A 1 93 ? 9.769 -8.162 -3.037 1.00 95.44 93 GLU A O 1
ATOM 682 N N . ILE A 1 94 ? 10.829 -6.643 -4.303 1.00 95.12 94 ILE A N 1
ATOM 683 C CA . ILE A 1 94 ? 10.395 -5.464 -3.528 1.00 95.12 94 ILE A CA 1
ATOM 684 C C . ILE A 1 94 ? 8.873 -5.443 -3.316 1.00 95.12 94 ILE A C 1
ATOM 686 O O . ILE A 1 94 ? 8.390 -5.169 -2.215 1.00 95.12 94 ILE A O 1
ATOM 690 N N . VAL A 1 95 ? 8.103 -5.693 -4.382 1.00 92.56 95 VAL A N 1
ATOM 691 C CA . VAL A 1 95 ? 6.635 -5.695 -4.311 1.00 92.56 95 VAL A CA 1
ATOM 692 C C . VAL A 1 95 ? 6.115 -6.936 -3.588 1.00 92.56 95 VAL A C 1
ATOM 694 O O . VAL A 1 95 ? 5.125 -6.825 -2.874 1.00 92.56 95 VAL A O 1
ATOM 697 N N . GLY A 1 96 ? 6.766 -8.089 -3.739 1.00 92.00 96 GLY A N 1
ATOM 698 C CA . GLY A 1 96 ? 6.434 -9.317 -3.016 1.00 92.00 96 GLY A CA 1
ATOM 699 C C . GLY A 1 96 ? 6.521 -9.111 -1.508 1.00 92.00 96 GLY A C 1
ATOM 700 O O . GLY A 1 96 ? 5.512 -9.277 -0.825 1.00 92.00 96 GLY A O 1
ATOM 701 N N . ASP A 1 97 ? 7.661 -8.611 -1.034 1.00 93.81 97 ASP A N 1
ATOM 702 C CA . ASP A 1 97 ? 7.882 -8.299 0.380 1.00 93.81 97 ASP A CA 1
ATOM 703 C C . ASP A 1 97 ? 6.849 -7.279 0.883 1.00 93.81 97 ASP A C 1
ATOM 705 O O . ASP A 1 97 ? 6.278 -7.419 1.961 1.00 93.81 97 ASP A O 1
ATOM 709 N N . ALA A 1 98 ? 6.547 -6.251 0.078 1.00 93.25 98 ALA A N 1
ATOM 710 C CA . ALA A 1 98 ? 5.545 -5.250 0.447 1.00 93.25 98 ALA A CA 1
ATOM 711 C C . ALA A 1 98 ? 4.149 -5.851 0.575 1.00 93.25 98 ALA A C 1
ATOM 713 O O . ALA A 1 98 ? 3.382 -5.460 1.449 1.00 93.25 98 ALA A O 1
ATOM 714 N N . GLN A 1 99 ? 3.808 -6.792 -0.300 1.00 90.19 99 GLN A N 1
ATOM 715 C CA . GLN A 1 99 ? 2.528 -7.476 -0.257 1.00 90.19 99 GLN A CA 1
ATOM 716 C C . GLN A 1 99 ? 2.421 -8.430 0.931 1.00 90.19 99 GLN A C 1
ATOM 718 O O . GLN A 1 99 ? 1.324 -8.549 1.469 1.00 90.19 99 GLN A O 1
ATOM 723 N N . ASP A 1 100 ? 3.503 -9.096 1.333 1.00 92.12 100 ASP A N 1
ATOM 724 C CA . ASP A 1 100 ? 3.528 -9.903 2.557 1.00 92.12 100 ASP A CA 1
ATOM 725 C C . ASP A 1 100 ? 3.284 -9.039 3.794 1.00 92.12 100 ASP A C 1
ATOM 727 O O . ASP A 1 100 ? 2.352 -9.310 4.553 1.00 92.12 100 ASP A O 1
ATOM 731 N N . ASP A 1 101 ? 4.004 -7.925 3.915 1.00 91.12 101 ASP A N 1
ATOM 732 C CA . ASP A 1 101 ? 3.827 -6.996 5.033 1.00 91.12 101 ASP A CA 1
ATOM 733 C C . ASP A 1 101 ? 2.398 -6.418 5.068 1.00 91.12 101 ASP A C 1
ATOM 735 O O . ASP A 1 101 ? 1.757 -6.358 6.115 1.00 91.12 101 ASP A O 1
ATOM 739 N N . LEU A 1 102 ? 1.847 -6.032 3.911 1.00 90.50 102 LEU A N 1
ATOM 740 C CA . LEU A 1 102 ? 0.478 -5.507 3.813 1.00 90.50 102 LEU A CA 1
ATOM 741 C C . LEU A 1 102 ? -0.592 -6.578 4.083 1.00 90.50 102 LEU A C 1
ATOM 743 O O . LEU A 1 102 ? -1.693 -6.243 4.528 1.00 90.50 102 LEU A O 1
ATOM 747 N N . ARG A 1 103 ? -0.311 -7.861 3.808 1.00 89.50 103 ARG A N 1
ATOM 748 C CA . ARG A 1 103 ? -1.216 -8.968 4.157 1.00 89.50 103 ARG A CA 1
ATOM 749 C C . ARG A 1 103 ? -1.341 -9.097 5.669 1.00 89.50 103 ARG A C 1
ATOM 751 O O . ARG A 1 103 ? -2.467 -9.155 6.160 1.00 89.50 103 ARG A O 1
ATOM 758 N N . GLU A 1 104 ? -0.219 -9.080 6.383 1.00 90.50 104 GLU A N 1
ATOM 759 C CA . GLU A 1 104 ? -0.199 -9.142 7.848 1.00 90.50 104 GLU A CA 1
ATOM 760 C C . GLU A 1 104 ? -0.962 -7.961 8.469 1.00 90.50 104 GLU A C 1
ATOM 762 O O . GLU A 1 104 ? -1.850 -8.152 9.302 1.00 90.50 104 GLU A O 1
ATOM 767 N N . GLN A 1 105 ? -0.704 -6.746 7.979 1.00 90.00 105 GLN A N 1
ATOM 768 C CA . GLN A 1 105 ? -1.378 -5.524 8.437 1.00 90.00 105 GLN A CA 1
ATOM 769 C C . GLN A 1 105 ? -2.893 -5.558 8.180 1.00 90.00 105 GLN A C 1
ATOM 771 O O . GLN A 1 105 ? -3.691 -5.069 8.981 1.00 90.00 105 GLN A O 1
ATOM 776 N N . ARG A 1 106 ? -3.335 -6.184 7.079 1.00 89.38 106 ARG A N 1
ATOM 777 C CA . ARG A 1 106 ? -4.768 -6.354 6.791 1.00 89.38 106 ARG A CA 1
ATOM 778 C C . ARG A 1 106 ? -5.454 -7.271 7.801 1.00 89.38 106 ARG A C 1
ATOM 780 O O . ARG A 1 106 ? -6.613 -7.031 8.147 1.00 89.38 106 ARG A O 1
ATOM 787 N N . ASP A 1 107 ? -4.771 -8.311 8.261 1.00 90.88 107 ASP A N 1
ATOM 788 C CA . ASP A 1 107 ? -5.313 -9.207 9.280 1.00 90.88 107 ASP A CA 1
ATOM 789 C C . ASP A 1 107 ? -5.361 -8.527 10.655 1.00 90.88 107 ASP A C 1
ATOM 791 O O . ASP A 1 107 ? -6.341 -8.695 11.383 1.00 90.88 107 ASP A O 1
ATOM 795 N N . GLU A 1 108 ? -4.380 -7.679 10.978 1.00 90.62 108 GLU A N 1
ATOM 796 C CA . GLU A 1 108 ? -4.434 -6.802 12.153 1.00 90.62 108 GLU A CA 1
ATOM 797 C C . GLU A 1 108 ? -5.617 -5.823 12.074 1.00 90.62 108 GLU A C 1
ATOM 799 O O . GLU A 1 108 ? -6.416 -5.735 13.009 1.00 90.62 108 GLU A O 1
ATOM 804 N N . HIS A 1 109 ? -5.809 -5.162 10.930 1.00 90.69 109 HIS A N 1
ATOM 805 C CA . HIS A 1 109 ? -6.937 -4.257 10.718 1.00 90.69 109 HIS A CA 1
ATOM 806 C C . HIS A 1 109 ? -8.293 -4.955 10.895 1.00 90.69 109 HIS A C 1
ATOM 808 O O . HIS A 1 109 ? -9.200 -4.391 11.508 1.00 90.69 109 HIS A O 1
ATOM 814 N N . ARG A 1 110 ? -8.432 -6.195 10.407 1.00 93.38 110 ARG A N 1
ATOM 815 C CA . ARG A 1 110 ? -9.654 -6.994 10.583 1.00 93.38 110 ARG A CA 1
ATOM 816 C C . ARG A 1 110 ? -9.959 -7.238 12.060 1.00 93.38 110 ARG A C 1
ATOM 818 O O . ARG A 1 110 ? -11.084 -7.002 12.484 1.00 93.38 110 ARG A O 1
ATOM 825 N N . ARG A 1 111 ? -8.951 -7.622 12.848 1.00 95.69 111 ARG A N 1
ATOM 826 C CA . ARG A 1 111 ? -9.098 -7.829 14.299 1.00 95.69 111 ARG A CA 1
ATOM 827 C C . ARG A 1 111 ? -9.492 -6.539 15.022 1.00 95.69 111 ARG A C 1
ATOM 829 O O . ARG A 1 111 ? -10.315 -6.574 15.930 1.00 95.69 111 ARG A O 1
ATOM 836 N N . LEU A 1 112 ? -8.929 -5.394 14.626 1.00 94.75 112 LEU A N 1
ATOM 837 C CA . LEU A 1 112 ? -9.310 -4.092 15.190 1.00 94.75 112 LEU A CA 1
ATOM 838 C C . LEU A 1 112 ? -10.752 -3.708 14.817 1.00 94.75 112 LEU A C 1
ATOM 840 O O . LEU A 1 112 ? -11.467 -3.152 15.646 1.00 94.75 112 LEU A O 1
ATOM 844 N N . ALA A 1 113 ? -11.197 -4.021 13.598 1.00 94.38 113 ALA A N 1
ATOM 845 C CA . ALA A 1 113 ? -12.577 -3.792 13.173 1.00 94.38 113 ALA A CA 1
ATOM 846 C C . ALA A 1 113 ? -13.575 -4.676 13.944 1.00 94.38 113 ALA A C 1
ATOM 848 O O . ALA A 1 113 ? -14.631 -4.190 14.347 1.00 94.38 113 ALA A O 1
ATOM 849 N N . GLU A 1 114 ? -13.224 -5.939 14.202 1.00 97.38 114 GLU A N 1
ATOM 850 C CA . GLU A 1 114 ? -14.000 -6.850 15.055 1.00 97.38 114 GLU A CA 1
ATOM 851 C C . GLU A 1 114 ? -14.113 -6.306 16.489 1.00 97.38 114 GLU A C 1
ATOM 853 O O . GLU A 1 114 ? -15.222 -6.163 16.997 1.00 97.38 114 GLU A O 1
ATOM 858 N N . GLN A 1 115 ? -13.002 -5.868 17.096 1.00 97.00 115 GLN A N 1
ATOM 859 C CA . GLN A 1 115 ? -13.014 -5.222 18.420 1.00 97.00 115 GLN A CA 1
ATOM 860 C C . GLN A 1 115 ? -13.883 -3.958 18.450 1.00 97.00 115 GLN A C 1
ATOM 862 O O . GLN A 1 115 ? -14.549 -3.677 19.445 1.00 97.00 115 GLN A O 1
ATOM 867 N N . MET A 1 116 ? -13.895 -3.183 17.362 1.00 97.38 116 MET A N 1
ATOM 868 C CA . MET A 1 116 ? -14.734 -1.990 17.269 1.00 97.38 116 MET A CA 1
ATOM 869 C C . MET A 1 116 ? -16.211 -2.383 17.265 1.00 97.38 116 MET A C 1
ATOM 871 O O . MET A 1 116 ? -17.001 -1.799 18.004 1.00 97.38 116 MET A O 1
ATOM 875 N N . ALA A 1 117 ? -16.581 -3.399 16.482 1.00 97.56 117 ALA A N 1
ATOM 876 C CA . ALA A 1 117 ? -17.942 -3.923 16.463 1.00 97.56 117 ALA A CA 1
ATOM 877 C C . ALA A 1 117 ? -18.375 -4.444 17.845 1.00 97.56 117 ALA A C 1
ATOM 879 O O . ALA A 1 117 ? -19.487 -4.154 18.282 1.00 97.56 117 ALA A O 1
ATOM 880 N N . GLU A 1 118 ? -17.489 -5.140 18.562 1.00 97.06 118 GLU A N 1
ATOM 881 C CA . GLU A 1 118 ? -17.744 -5.618 19.927 1.00 97.06 118 GLU A CA 1
ATOM 882 C C . GLU A 1 118 ? -17.989 -4.472 20.917 1.00 97.06 118 GLU A C 1
ATOM 884 O O . GLU A 1 118 ? -18.936 -4.542 21.700 1.00 97.06 118 GLU A O 1
ATOM 889 N N . LEU A 1 119 ? -17.192 -3.395 20.866 1.00 97.06 119 LEU A N 1
ATOM 890 C CA . LEU A 1 119 ? -17.384 -2.217 21.725 1.00 97.06 119 LEU A CA 1
ATOM 891 C C . LEU A 1 119 ? -18.746 -1.551 21.498 1.00 97.06 119 LEU A C 1
ATOM 893 O O . LEU A 1 119 ? -19.400 -1.142 22.457 1.00 97.06 119 LEU A O 1
ATOM 897 N N . PHE A 1 120 ? -19.192 -1.467 20.244 1.00 97.75 1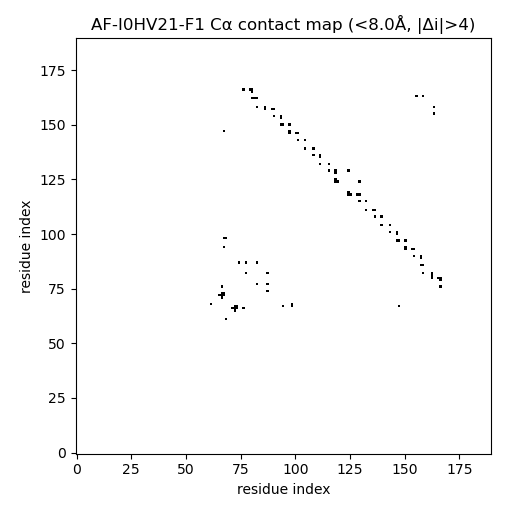20 PHE A N 1
ATOM 898 C CA . PHE A 1 120 ? -20.489 -0.878 19.899 1.00 97.75 120 PHE A CA 1
ATOM 899 C C . PHE A 1 120 ? -21.684 -1.806 20.155 1.00 97.75 120 PHE A C 1
ATOM 901 O O . PHE A 1 120 ? -22.814 -1.327 20.208 1.00 97.75 120 PHE A O 1
ATOM 908 N N . ALA A 1 121 ? -21.455 -3.107 20.341 1.00 97.31 121 ALA A N 1
ATOM 909 C CA . ALA A 1 121 ? -22.496 -4.066 20.702 1.00 97.31 121 ALA A CA 1
ATOM 910 C C . ALA A 1 121 ? -22.799 -4.098 22.215 1.00 97.31 121 ALA A C 1
ATOM 912 O O . ALA A 1 121 ? -23.744 -4.770 22.636 1.00 97.31 121 ALA A O 1
ATOM 913 N N . GLN A 1 122 ? -22.013 -3.405 23.047 1.00 96.00 122 GLN A N 1
ATOM 914 C CA . GLN A 1 122 ? -22.216 -3.388 24.497 1.00 96.00 122 GLN A CA 1
ATOM 915 C C . GLN A 1 122 ? -23.475 -2.596 24.898 1.00 96.00 122 GLN A C 1
ATOM 917 O O . GLN A 1 122 ? -23.798 -1.593 24.262 1.00 96.00 122 GLN A O 1
ATOM 922 N N . PRO A 1 123 ? -24.155 -2.965 26.006 1.00 97.31 123 PRO A N 1
ATOM 923 C CA . PRO A 1 123 ? -25.320 -2.223 26.507 1.00 97.31 123 PRO A CA 1
ATOM 924 C C . PRO A 1 123 ? -25.040 -0.745 26.822 1.00 97.31 123 PRO A C 1
ATOM 926 O O . PRO A 1 123 ? -25.938 0.088 26.743 1.00 97.31 123 PRO A O 1
ATOM 929 N N . SER A 1 124 ? -23.797 -0.424 27.189 1.00 97.38 124 SER A N 1
ATOM 930 C CA . SER A 1 124 ? -23.293 0.938 27.351 1.00 97.38 124 SER A CA 1
ATOM 931 C C . SER A 1 124 ? -21.962 1.045 26.621 1.00 97.38 124 SER A C 1
ATOM 933 O O . SER A 1 124 ? -21.040 0.291 26.918 1.00 97.38 124 SER A O 1
ATOM 935 N N . VAL A 1 125 ? -21.851 1.994 25.695 1.00 97.69 125 VAL A N 1
ATOM 936 C CA . VAL A 1 125 ? -20.640 2.194 24.893 1.00 97.69 125 VAL A CA 1
ATOM 937 C C . VAL A 1 125 ? -19.629 3.039 25.672 1.00 97.69 125 VAL A C 1
ATOM 939 O O . VAL A 1 125 ? -19.914 4.181 26.036 1.00 97.69 125 VAL A O 1
ATOM 942 N N . ASP A 1 126 ? -18.430 2.500 25.903 1.00 96.94 126 ASP A N 1
ATOM 943 C CA . ASP A 1 126 ? -17.318 3.250 26.496 1.00 96.94 126 ASP A CA 1
ATOM 944 C C . ASP A 1 126 ? -16.610 4.106 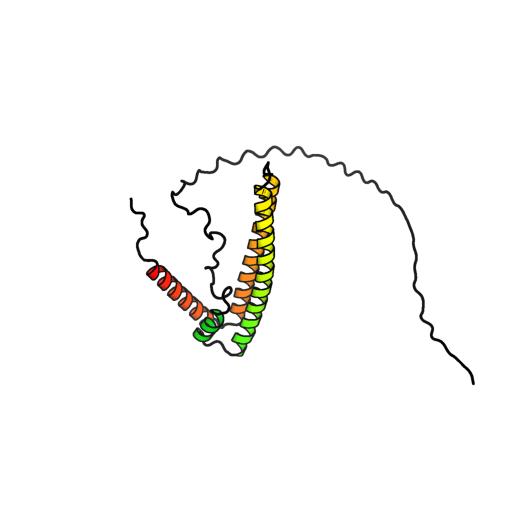25.432 1.00 96.94 126 ASP A C 1
ATOM 946 O O . ASP A 1 126 ? -15.802 3.625 24.632 1.00 96.94 126 ASP A O 1
ATOM 950 N N . ALA A 1 127 ? -16.880 5.411 25.457 1.00 97.12 127 ALA A N 1
ATOM 951 C CA . ALA A 1 127 ? -16.272 6.375 24.545 1.00 97.12 127 ALA A CA 1
ATOM 952 C C . ALA A 1 127 ? -14.732 6.405 24.616 1.00 97.12 127 ALA A C 1
ATOM 954 O O . ALA A 1 127 ? -14.080 6.641 23.597 1.00 97.12 127 ALA A O 1
ATOM 955 N N . LYS A 1 128 ? -14.127 6.152 25.788 1.00 97.81 128 LYS A N 1
ATOM 956 C CA . LYS A 1 128 ? -12.661 6.141 25.936 1.00 97.81 128 LYS A CA 1
ATOM 957 C C . LYS A 1 128 ? -12.053 4.920 25.257 1.00 97.81 128 LYS A C 1
ATOM 959 O O . LYS A 1 128 ? -11.023 5.046 24.596 1.00 97.81 128 LYS A O 1
ATOM 964 N N . ALA A 1 129 ? -12.696 3.761 25.389 1.00 96.94 129 ALA A N 1
ATOM 965 C CA . ALA A 1 129 ? -12.268 2.539 24.715 1.00 96.94 129 ALA A CA 1
ATOM 966 C C . ALA A 1 129 ? -12.372 2.673 23.186 1.00 96.94 129 ALA A C 1
ATOM 968 O O . ALA A 1 129 ? -11.434 2.312 22.473 1.00 96.94 129 ALA A O 1
ATOM 969 N N . VAL A 1 130 ? -13.466 3.263 22.690 1.00 98.25 130 VAL A N 1
ATOM 970 C CA . VAL A 1 130 ? -13.663 3.537 21.257 1.00 98.25 130 VAL A CA 1
ATOM 971 C C . VAL A 1 130 ? -12.586 4.479 20.718 1.00 98.25 130 VAL A C 1
ATOM 973 O O . VAL A 1 130 ? -11.972 4.181 19.693 1.00 98.25 130 VAL A O 1
ATOM 976 N N . GLU A 1 131 ? -12.297 5.586 21.408 1.00 98.31 131 GLU A N 1
ATOM 977 C CA . GLU A 1 131 ? -11.253 6.519 20.969 1.00 98.31 131 GLU A CA 1
ATOM 978 C C . GLU A 1 131 ? -9.863 5.869 20.989 1.00 98.31 131 GLU A C 1
ATOM 980 O O . GLU A 1 131 ? -9.101 6.011 20.032 1.00 98.31 131 GLU A O 1
ATOM 985 N N . ALA A 1 132 ? -9.543 5.085 22.022 1.00 97.94 132 ALA A N 1
ATOM 986 C CA . ALA A 1 132 ? -8.284 4.346 22.076 1.00 97.94 132 ALA A CA 1
ATOM 987 C C . ALA A 1 132 ? -8.143 3.363 20.901 1.00 97.94 132 ALA A C 1
ATOM 989 O O . ALA A 1 132 ? -7.068 3.254 20.306 1.00 97.94 132 ALA A O 1
ATOM 990 N N . LEU A 1 133 ? -9.222 2.669 20.528 1.00 97.81 133 LEU A N 1
ATOM 991 C CA . LEU A 1 133 ? -9.213 1.756 19.389 1.00 97.81 133 LEU A CA 1
ATOM 992 C C . LEU A 1 133 ? -9.099 2.503 18.054 1.00 97.81 133 LEU A C 1
ATOM 994 O O . LEU A 1 133 ? -8.324 2.096 17.189 1.00 97.81 133 LEU A O 1
ATOM 998 N N . ARG A 1 134 ? -9.784 3.640 17.903 1.00 97.31 134 ARG A N 1
ATOM 999 C CA . ARG A 1 134 ? -9.666 4.507 16.723 1.00 97.31 134 ARG A CA 1
ATOM 1000 C C . ARG A 1 134 ? -8.225 4.990 16.517 1.00 97.31 134 ARG A C 1
ATOM 1002 O O . ARG A 1 134 ? -7.740 5.000 15.388 1.00 97.31 134 ARG A O 1
ATOM 1009 N N . GLN A 1 135 ? -7.520 5.344 17.593 1.00 98.19 135 GLN A N 1
ATOM 1010 C CA . GLN A 1 135 ? -6.103 5.723 17.536 1.00 98.19 135 GLN A CA 1
ATOM 1011 C C . GLN A 1 135 ? -5.206 4.558 17.094 1.00 98.19 135 GLN A C 1
ATOM 1013 O O . GLN A 1 135 ? -4.312 4.757 16.272 1.00 98.19 135 GLN A O 1
ATOM 1018 N N . LYS A 1 136 ? -5.474 3.329 17.559 1.00 96.38 136 LYS A N 1
ATOM 1019 C CA . LYS A 1 136 ? -4.768 2.129 17.073 1.00 96.38 136 LYS A CA 1
ATOM 1020 C C . LYS A 1 136 ? -5.000 1.901 15.579 1.00 96.38 136 LYS A C 1
ATOM 1022 O O . LYS A 1 136 ? -4.046 1.673 14.844 1.00 96.38 136 LYS A O 1
ATOM 1027 N N . MET A 1 137 ? -6.245 2.031 15.114 1.00 92.44 137 MET A N 1
ATOM 1028 C CA . MET A 1 137 ? -6.571 1.909 13.689 1.00 92.44 137 MET A CA 1
ATOM 1029 C C . MET A 1 137 ? -5.850 2.965 12.840 1.00 92.44 137 MET A C 1
ATOM 1031 O O . MET A 1 137 ? -5.380 2.649 11.748 1.00 92.44 137 MET A O 1
ATOM 1035 N N . LEU A 1 138 ? -5.727 4.204 13.334 1.00 94.31 138 LEU A N 1
ATOM 1036 C CA . LEU A 1 138 ? -4.945 5.242 12.658 1.00 94.31 138 LEU A CA 1
ATOM 1037 C C . LEU A 1 138 ? -3.458 4.892 12.574 1.00 94.31 138 LEU A C 1
ATOM 1039 O O . LEU A 1 138 ? -2.863 5.057 11.511 1.00 94.31 138 LEU A O 1
ATOM 1043 N N . ALA A 1 139 ? -2.866 4.420 13.672 1.00 94.50 139 ALA A N 1
ATOM 1044 C CA . ALA A 1 139 ? -1.462 4.022 13.695 1.00 94.50 139 ALA A CA 1
ATOM 1045 C C . ALA A 1 139 ? -1.183 2.886 12.696 1.00 94.50 139 ALA A C 1
ATOM 1047 O O . ALA A 1 139 ? -0.195 2.937 11.963 1.00 94.50 139 ALA A O 1
ATOM 1048 N N . GLU A 1 140 ? -2.08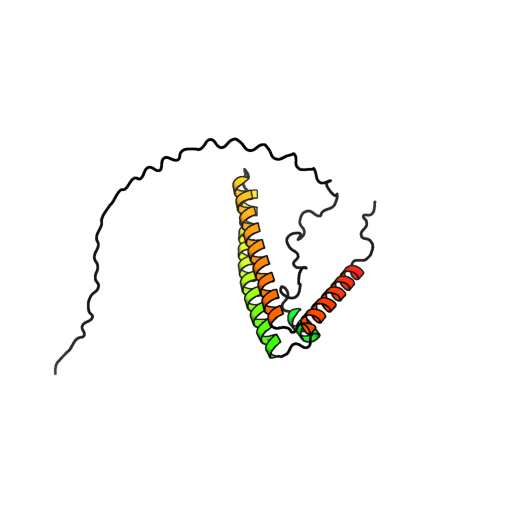8 1.910 12.600 1.00 91.06 140 GLU A N 1
ATOM 1049 C CA . GLU A 1 140 ? -1.941 0.790 11.668 1.00 91.06 140 GLU A CA 1
ATOM 1050 C C . GLU A 1 140 ? -2.120 1.211 10.200 1.00 91.06 140 GLU A C 1
ATOM 1052 O O . GLU A 1 140 ? -1.377 0.781 9.310 1.00 91.06 140 GLU A O 1
ATOM 1057 N N . HIS A 1 141 ? -3.049 2.133 9.934 1.00 88.50 141 HIS A N 1
ATOM 1058 C CA . HIS A 1 141 ? -3.188 2.732 8.608 1.00 88.50 141 HIS A CA 1
ATOM 1059 C C . HIS A 1 141 ? -1.925 3.509 8.201 1.00 88.50 141 HIS A C 1
ATOM 1061 O O . HIS A 1 141 ? -1.464 3.413 7.061 1.00 88.50 141 HIS A O 1
ATOM 1067 N N . ASP A 1 142 ? -1.340 4.272 9.123 1.00 91.75 142 ASP A N 1
ATOM 1068 C CA . ASP A 1 142 ? -0.104 5.007 8.870 1.00 91.75 142 ASP A CA 1
ATOM 1069 C C . ASP A 1 142 ? 1.081 4.065 8.589 1.00 91.75 142 ASP A C 1
ATOM 1071 O O . ASP A 1 142 ? 1.799 4.257 7.606 1.00 91.75 142 ASP A O 1
ATOM 1075 N N . LYS A 1 143 ? 1.233 2.980 9.355 1.00 90.94 143 LYS A N 1
ATOM 1076 C CA . LYS A 1 143 ? 2.226 1.921 9.097 1.00 90.94 143 LYS A CA 1
ATOM 1077 C C . LYS A 1 143 ? 2.084 1.335 7.685 1.00 90.94 143 LYS A C 1
ATOM 1079 O O . LYS A 1 143 ? 3.078 1.235 6.959 1.00 90.94 143 LYS A O 1
ATOM 1084 N N . SER A 1 144 ? 0.853 1.049 7.260 1.00 88.69 144 SER A N 1
ATOM 1085 C CA . SER A 1 144 ? 0.549 0.574 5.901 1.00 88.69 144 SER A CA 1
ATOM 1086 C C . SER A 1 144 ? 0.939 1.596 4.827 1.00 88.69 144 SER A C 1
ATOM 1088 O O . SER A 1 144 ? 1.602 1.266 3.839 1.00 88.69 144 SER A O 1
ATOM 1090 N N . SER A 1 145 ? 0.590 2.868 5.043 1.00 89.38 145 SER A N 1
ATOM 1091 C CA . SER A 1 145 ? 0.925 3.980 4.146 1.00 89.38 145 SER A CA 1
ATOM 1092 C C . SER A 1 145 ? 2.439 4.163 3.985 1.00 89.38 145 SER A C 1
ATOM 1094 O O . SER A 1 145 ? 2.954 4.289 2.865 1.00 89.38 145 SER A O 1
ATOM 1096 N N . ARG A 1 146 ? 3.187 4.104 5.095 1.00 94.06 146 ARG A N 1
ATOM 1097 C CA . ARG A 1 146 ? 4.654 4.169 5.081 1.00 94.06 146 ARG A CA 1
ATOM 1098 C C . ARG A 1 146 ? 5.252 3.003 4.307 1.00 94.06 146 ARG A C 1
ATOM 1100 O O . ARG A 1 146 ? 6.139 3.220 3.484 1.00 94.06 146 ARG A O 1
ATOM 1107 N N . ARG A 1 147 ? 4.753 1.781 4.520 1.00 93.75 147 ARG A N 1
ATOM 1108 C CA . ARG A 1 147 ? 5.277 0.590 3.842 1.00 93.75 147 ARG A CA 1
ATOM 1109 C C . ARG A 1 147 ? 5.102 0.659 2.326 1.00 93.75 147 ARG A C 1
ATOM 1111 O O . ARG A 1 147 ? 6.038 0.355 1.582 1.00 93.75 147 ARG A O 1
ATOM 1118 N N . MET A 1 148 ? 3.929 1.109 1.886 1.00 89.25 148 MET A N 1
ATOM 1119 C CA . MET A 1 148 ? 3.615 1.356 0.479 1.00 89.25 148 MET A CA 1
ATOM 1120 C C . MET A 1 148 ? 4.553 2.410 -0.126 1.00 89.25 148 MET A C 1
ATOM 1122 O O . MET A 1 148 ? 5.156 2.190 -1.176 1.00 89.25 148 MET A O 1
ATOM 1126 N N . THR A 1 149 ? 4.732 3.534 0.572 1.00 90.94 149 THR A N 1
ATOM 1127 C CA . THR A 1 149 ? 5.617 4.625 0.137 1.00 90.94 149 THR A CA 1
ATOM 1128 C C . THR A 1 149 ? 7.064 4.151 0.013 1.00 90.94 149 THR A C 1
ATOM 1130 O O . THR A 1 149 ? 7.726 4.437 -0.983 1.00 90.94 149 THR A O 1
ATOM 1133 N N . GLN A 1 150 ? 7.548 3.373 0.983 1.00 95.38 150 GLN A N 1
ATOM 1134 C CA . GLN A 1 150 ? 8.891 2.805 0.946 1.00 95.38 150 GLN A CA 1
ATOM 1135 C C . GLN A 1 150 ? 9.073 1.880 -0.265 1.00 95.38 150 GLN A C 1
ATOM 1137 O O . GLN A 1 150 ? 10.031 2.053 -1.014 1.00 95.38 150 GLN A O 1
ATOM 1142 N N . ALA A 1 151 ? 8.115 0.983 -0.527 1.00 94.44 151 ALA A N 1
ATOM 1143 C CA . ALA A 1 151 ? 8.157 0.107 -1.697 1.00 94.44 151 ALA A CA 1
ATOM 1144 C C . ALA A 1 151 ? 8.223 0.902 -3.012 1.00 94.44 151 ALA A C 1
ATOM 1146 O O . ALA A 1 151 ? 8.986 0.562 -3.913 1.00 94.44 151 ALA A O 1
ATOM 1147 N N . MET A 1 152 ? 7.463 1.996 -3.123 1.00 90.81 152 MET A N 1
ATOM 1148 C CA . MET A 1 152 ? 7.516 2.875 -4.295 1.00 90.81 152 MET A CA 1
ATOM 1149 C C . MET A 1 152 ? 8.886 3.533 -4.465 1.00 90.81 152 MET A C 1
ATOM 1151 O O . MET A 1 152 ? 9.397 3.602 -5.585 1.00 90.81 152 MET A O 1
ATOM 1155 N N . LEU A 1 153 ? 9.492 4.002 -3.372 1.00 95.50 153 LEU A N 1
ATOM 1156 C CA . LEU A 1 153 ? 10.839 4.567 -3.398 1.00 95.50 153 LEU A CA 1
ATOM 1157 C C . LEU A 1 153 ? 11.869 3.512 -3.812 1.00 95.50 153 LEU A C 1
ATOM 1159 O O . LEU A 1 153 ? 12.722 3.801 -4.649 1.00 95.50 153 LEU A O 1
ATOM 1163 N N . ASP A 1 154 ? 11.755 2.287 -3.306 1.00 96.50 154 ASP A N 1
ATOM 1164 C CA . ASP A 1 154 ? 12.638 1.178 -3.668 1.00 96.50 154 ASP A CA 1
ATOM 1165 C C . ASP A 1 154 ? 12.516 0.820 -5.152 1.00 96.50 154 ASP A C 1
ATOM 1167 O O . ASP A 1 154 ? 13.526 0.763 -5.851 1.00 96.50 154 ASP A O 1
ATOM 1171 N N . VAL A 1 155 ? 11.295 0.714 -5.687 1.00 94.94 155 VAL A N 1
ATOM 1172 C CA . VAL A 1 155 ? 11.068 0.526 -7.131 1.00 94.94 155 VAL A CA 1
ATOM 1173 C C . VAL A 1 155 ? 11.640 1.691 -7.942 1.00 94.94 155 VAL A C 1
ATOM 1175 O O . VAL A 1 155 ? 12.265 1.478 -8.982 1.00 94.94 155 VAL A O 1
ATOM 1178 N N . SER A 1 156 ? 11.482 2.929 -7.466 1.00 94.38 156 SER A N 1
ATOM 1179 C CA . SER A 1 156 ? 11.982 4.110 -8.177 1.00 94.38 156 SER A CA 1
ATOM 1180 C C . SER A 1 156 ? 13.504 4.113 -8.337 1.00 94.38 156 SER A C 1
ATOM 1182 O O . SER A 1 156 ? 13.998 4.643 -9.331 1.00 94.38 156 SER A O 1
ATOM 1184 N N . ARG A 1 157 ? 14.235 3.495 -7.396 1.00 97.12 157 ARG A N 1
ATOM 1185 C CA . ARG A 1 157 ? 15.698 3.347 -7.435 1.00 97.12 157 ARG A CA 1
ATOM 1186 C C . ARG A 1 157 ? 16.156 2.310 -8.464 1.00 97.12 157 ARG A C 1
ATOM 1188 O O . ARG A 1 157 ? 17.289 2.389 -8.922 1.00 97.12 157 ARG A O 1
ATOM 1195 N N . VAL A 1 158 ? 15.293 1.359 -8.831 1.00 97.69 158 VAL A N 1
ATOM 1196 C CA . VAL A 1 158 ? 15.586 0.309 -9.826 1.00 97.69 158 VAL A CA 1
ATOM 1197 C C . VAL A 1 158 ? 15.350 0.793 -11.258 1.00 97.69 158 VAL A C 1
ATOM 1199 O O . VAL A 1 158 ? 16.041 0.379 -12.191 1.00 97.69 158 VAL A O 1
ATOM 1202 N N . LEU A 1 159 ? 14.349 1.651 -11.446 1.00 96.00 159 LEU A N 1
ATOM 1203 C CA . LEU A 1 159 ? 13.972 2.193 -12.749 1.00 96.00 159 LEU A CA 1
ATOM 1204 C C . LEU A 1 159 ? 14.839 3.393 -13.140 1.00 96.00 159 LEU A C 1
ATOM 1206 O O . LEU A 1 159 ? 15.269 4.171 -12.285 1.00 96.00 159 LEU A O 1
ATOM 1210 N N . THR A 1 160 ? 15.042 3.592 -14.444 1.00 97.62 160 THR A N 1
ATOM 1211 C CA . THR A 1 160 ? 15.702 4.805 -14.944 1.00 97.62 160 THR A CA 1
ATOM 1212 C C . THR A 1 160 ? 14.773 6.024 -14.836 1.00 97.62 160 THR A C 1
ATOM 1214 O O . THR A 1 160 ? 13.548 5.867 -14.744 1.00 97.62 160 THR A O 1
ATOM 1217 N N . PRO A 1 161 ? 15.310 7.260 -14.842 1.00 97.62 161 PRO A N 1
ATOM 1218 C CA . PRO A 1 161 ? 14.489 8.470 -14.875 1.00 97.62 161 PRO A CA 1
ATOM 1219 C C . PRO A 1 161 ? 13.457 8.483 -16.010 1.00 97.62 161 PRO A C 1
ATOM 1221 O O . PRO A 1 161 ? 12.303 8.841 -15.779 1.00 97.62 161 PRO A O 1
ATOM 1224 N N . GLU A 1 162 ? 13.844 8.030 -17.199 1.00 96.62 162 GLU A N 1
ATOM 1225 C CA . GLU A 1 162 ? 13.003 7.985 -18.398 1.00 96.62 162 GLU A CA 1
ATOM 1226 C C . GLU A 1 162 ? 11.855 6.984 -18.223 1.00 96.62 162 GLU A C 1
ATOM 1228 O O . GLU A 1 162 ? 10.700 7.297 -18.514 1.00 96.62 162 GLU A O 1
ATOM 1233 N N . GLN A 1 163 ? 12.137 5.806 -17.656 1.00 96.50 163 GLN A N 1
ATOM 1234 C CA . GLN A 1 163 ? 11.108 4.813 -17.338 1.00 96.50 163 GLN A CA 1
ATOM 1235 C C . GLN A 1 163 ? 10.101 5.355 -16.317 1.00 96.50 163 GLN A C 1
ATOM 1237 O O . GLN A 1 163 ? 8.896 5.182 -16.485 1.00 96.50 163 GLN A O 1
ATOM 1242 N N . ARG A 1 164 ? 10.561 6.070 -15.280 1.00 94.69 164 ARG A N 1
ATOM 1243 C CA . ARG A 1 164 ? 9.657 6.693 -14.295 1.00 94.69 164 ARG A CA 1
ATOM 1244 C C . ARG A 1 164 ? 8.759 7.759 -14.923 1.00 94.69 164 ARG A C 1
ATOM 1246 O O . ARG A 1 164 ? 7.586 7.845 -14.565 1.00 94.69 164 ARG A O 1
ATOM 1253 N N . GLN A 1 165 ? 9.287 8.551 -15.856 1.00 94.94 165 GLN A N 1
ATOM 1254 C CA . GLN A 1 165 ? 8.493 9.530 -16.604 1.00 94.94 165 GLN A CA 1
ATOM 1255 C C . GLN A 1 165 ? 7.426 8.849 -17.468 1.00 94.94 165 GLN A C 1
ATOM 1257 O O . GLN A 1 165 ? 6.278 9.293 -17.471 1.00 94.94 165 GLN A O 1
ATOM 1262 N N . LYS A 1 166 ? 7.775 7.744 -18.139 1.00 93.81 166 LYS A N 1
ATOM 1263 C CA . LYS A 1 166 ? 6.832 6.961 -18.949 1.00 93.81 166 LYS A CA 1
ATOM 1264 C C . LYS A 1 166 ? 5.697 6.378 -18.098 1.00 93.81 166 LYS A C 1
ATOM 1266 O O . LYS A 1 166 ? 4.534 6.620 -18.413 1.00 93.81 166 LYS A O 1
ATOM 1271 N N . ILE A 1 167 ? 6.020 5.776 -16.946 1.00 90.75 167 ILE A N 1
ATOM 1272 C CA . ILE A 1 167 ? 5.017 5.322 -15.961 1.00 90.75 167 ILE A CA 1
ATOM 1273 C C . ILE A 1 167 ? 4.089 6.472 -15.549 1.00 90.75 167 ILE A C 1
ATOM 1275 O O . ILE A 1 167 ? 2.870 6.311 -15.509 1.00 90.75 167 ILE A O 1
ATOM 1279 N N . ALA A 1 168 ? 4.642 7.646 -15.226 1.00 89.81 168 ALA A N 1
ATOM 1280 C CA . ALA A 1 168 ? 3.836 8.789 -14.799 1.00 89.81 168 ALA A CA 1
ATOM 1281 C C . ALA A 1 168 ? 2.864 9.259 -15.898 1.00 89.81 168 ALA A C 1
ATOM 1283 O O . ALA A 1 168 ? 1.710 9.582 -15.601 1.00 89.81 168 ALA A O 1
ATOM 1284 N N . ALA A 1 169 ? 3.306 9.264 -17.158 1.00 90.44 169 ALA A N 1
ATOM 1285 C CA . ALA A 1 169 ? 2.476 9.615 -18.306 1.00 90.44 169 ALA A CA 1
ATOM 1286 C C . ALA A 1 169 ? 1.345 8.598 -18.535 1.00 90.44 169 ALA A C 1
ATOM 1288 O O . ALA A 1 169 ? 0.188 8.991 -18.689 1.00 90.44 169 ALA A O 1
ATOM 1289 N N . GLU A 1 170 ? 1.648 7.301 -18.482 1.00 86.31 170 GLU A N 1
ATOM 1290 C CA . GLU A 1 170 ? 0.658 6.225 -18.617 1.00 86.31 170 GLU A CA 1
ATOM 1291 C C . GLU A 1 170 ? -0.391 6.272 -17.504 1.00 86.31 170 GLU A C 1
ATOM 1293 O O . GLU A 1 170 ? -1.592 6.149 -17.756 1.00 86.31 170 GLU A O 1
ATOM 1298 N N . MET A 1 171 ? 0.041 6.527 -16.268 1.00 83.75 171 MET A N 1
ATOM 1299 C CA . MET A 1 171 ? -0.867 6.670 -15.133 1.00 83.75 171 MET A CA 1
ATOM 1300 C C . MET A 1 171 ? -1.792 7.878 -15.271 1.00 83.75 171 MET A C 1
ATOM 1302 O O . MET A 1 171 ? -2.978 7.778 -14.943 1.00 83.75 171 MET A O 1
ATOM 1306 N N . LYS A 1 172 ? -1.281 9.001 -15.787 1.00 85.75 172 LYS A N 1
ATOM 1307 C CA . LYS A 1 172 ? -2.095 10.180 -16.098 1.00 85.75 172 LYS A CA 1
ATOM 1308 C C . LYS A 1 172 ? -3.134 9.861 -17.176 1.00 85.75 172 LYS A C 1
ATOM 1310 O O . LYS A 1 172 ? -4.319 10.084 -16.941 1.00 85.75 172 LYS A O 1
ATOM 1315 N N . ALA A 1 173 ? -2.715 9.264 -18.291 1.00 86.31 173 ALA A N 1
ATOM 1316 C CA . ALA A 1 173 ? -3.613 8.890 -19.384 1.00 86.31 173 ALA A CA 1
ATOM 1317 C C . ALA A 1 173 ? -4.708 7.915 -18.919 1.00 86.31 173 ALA A C 1
ATOM 1319 O O . ALA A 1 173 ? -5.882 8.057 -19.264 1.00 86.31 173 ALA A O 1
ATOM 1320 N N . ARG A 1 174 ? -4.350 6.944 -18.071 1.00 83.19 174 ARG A N 1
ATOM 1321 C CA . ARG A 1 174 ? -5.312 5.998 -17.500 1.00 83.19 174 ARG A CA 1
ATOM 1322 C C . ARG A 1 174 ? -6.331 6.681 -16.598 1.00 83.19 174 ARG A C 1
ATOM 1324 O O . ARG A 1 174 ? -7.510 6.337 -16.655 1.00 83.19 174 ARG A O 1
ATOM 1331 N N . ARG A 1 175 ? -5.892 7.631 -15.769 1.00 80.38 175 ARG A N 1
ATOM 1332 C CA . ARG A 1 175 ? -6.787 8.418 -14.915 1.00 80.38 175 ARG A CA 1
ATOM 1333 C C . ARG A 1 175 ? -7.766 9.238 -15.753 1.00 80.38 175 ARG A C 1
ATOM 1335 O O . ARG A 1 175 ? -8.962 9.158 -15.512 1.00 80.38 175 ARG A O 1
ATOM 1342 N N . GLU A 1 176 ? -7.277 9.933 -16.774 1.00 83.56 176 GLU A N 1
ATOM 1343 C CA . GLU A 1 176 ? -8.115 10.714 -17.693 1.00 83.56 176 GLU A CA 1
ATOM 1344 C C . GLU A 1 176 ? -9.142 9.833 -18.420 1.00 83.56 176 GLU A C 1
ATOM 1346 O O . GLU A 1 176 ? -10.309 10.200 -18.533 1.00 83.56 176 GLU A O 1
ATOM 1351 N N . ALA A 1 177 ? -8.750 8.627 -18.844 1.00 83.50 177 ALA A N 1
ATOM 1352 C CA . ALA A 1 177 ? -9.666 7.671 -19.460 1.00 83.50 177 ALA A CA 1
ATOM 1353 C C . ALA A 1 177 ? -10.752 7.167 -18.490 1.00 83.50 177 ALA A C 1
ATOM 1355 O O . ALA A 1 177 ? -11.894 6.952 -18.903 1.00 83.50 177 ALA A O 1
ATOM 1356 N N . LEU A 1 178 ? -10.420 6.962 -17.210 1.00 79.88 178 LEU A N 1
ATOM 1357 C CA . LEU A 1 178 ? -11.397 6.598 -16.177 1.00 79.88 178 LEU A CA 1
ATOM 1358 C C . LEU A 1 178 ? -12.359 7.755 -15.884 1.00 79.88 178 LEU A C 1
ATOM 1360 O O . LEU A 1 178 ? -13.565 7.531 -15.804 1.00 79.88 178 LEU A O 1
ATOM 1364 N N . ASP A 1 179 ? -11.842 8.979 -15.788 1.00 79.44 179 ASP A N 1
ATOM 1365 C CA . ASP A 1 179 ? -1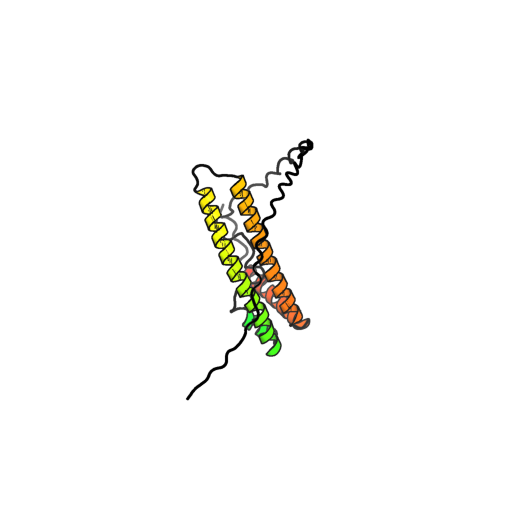2.644 10.182 -15.562 1.00 79.44 179 ASP A CA 1
ATOM 1366 C C . ASP A 1 179 ? -13.599 10.437 -16.745 1.00 79.44 179 ASP A C 1
ATOM 1368 O O . ASP A 1 179 ? -14.784 10.702 -16.544 1.00 79.44 179 ASP A O 1
ATOM 1372 N N . ALA A 1 180 ? -13.140 10.233 -17.985 1.00 80.31 180 ALA A N 1
ATOM 1373 C CA . ALA A 1 180 ? -13.978 10.319 -19.182 1.00 80.31 180 ALA A CA 1
ATOM 1374 C C . ALA A 1 180 ? -15.092 9.253 -19.210 1.00 80.31 180 ALA A C 1
ATOM 1376 O O . ALA A 1 180 ? -16.212 9.537 -19.634 1.00 80.31 180 ALA A O 1
ATOM 1377 N N . ARG A 1 181 ? -14.814 8.035 -18.720 1.00 77.50 181 ARG A N 1
ATOM 1378 C CA . ARG A 1 181 ? -15.813 6.957 -18.581 1.00 77.50 181 ARG A CA 1
ATOM 1379 C C . ARG A 1 181 ? -16.833 7.222 -17.477 1.00 77.50 181 ARG A C 1
ATOM 1381 O O . ARG A 1 181 ? -17.935 6.688 -17.551 1.00 77.50 181 ARG A O 1
ATOM 1388 N N . ARG A 1 182 ? -16.478 8.024 -16.469 1.00 72.12 182 ARG A N 1
ATOM 1389 C CA . ARG A 1 182 ? -17.388 8.428 -15.389 1.00 72.12 182 ARG A CA 1
ATOM 1390 C C . ARG A 1 182 ? -18.435 9.456 -15.853 1.00 72.12 182 ARG A C 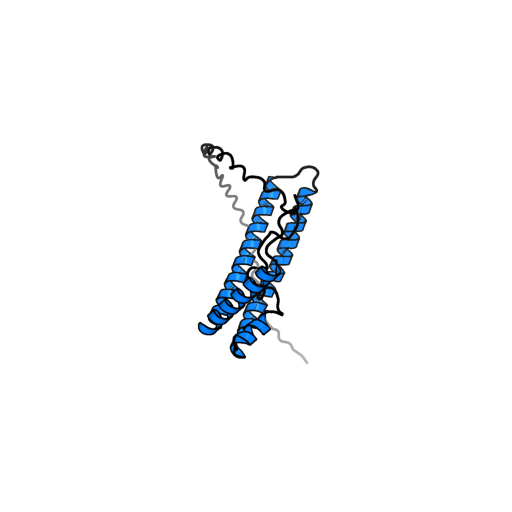1
ATOM 1392 O O . ARG A 1 182 ? -19.454 9.589 -15.187 1.00 72.12 182 ARG A O 1
ATOM 1399 N N . GLY A 1 183 ? -18.227 10.089 -17.015 1.00 64.25 183 GLY A N 1
ATOM 1400 C CA . GLY A 1 183 ? -19.174 10.979 -17.699 1.00 64.25 183 GLY A CA 1
ATOM 1401 C C . GLY A 1 183 ? -19.379 12.345 -17.013 1.00 64.25 183 GLY A C 1
ATOM 1402 O O . GLY A 1 183 ? -19.277 12.452 -15.790 1.00 64.25 183 GLY A O 1
ATOM 1403 N N . PRO A 1 184 ? -19.688 13.423 -17.762 1.00 64.31 184 PRO A N 1
ATOM 1404 C CA . PRO A 1 184 ? -20.124 14.688 -17.181 1.00 64.31 184 PRO A CA 1
ATOM 1405 C C . PRO A 1 184 ? -21.608 14.590 -16.795 1.00 64.31 184 PRO A C 1
ATOM 1407 O O . PRO A 1 184 ? -22.483 14.903 -17.596 1.00 64.31 184 PRO A O 1
ATOM 1410 N N . GLY A 1 185 ? -21.901 14.135 -15.577 1.00 59.91 185 GLY A N 1
ATOM 1411 C CA . GLY A 1 185 ? -23.251 14.224 -15.018 1.00 59.91 185 GLY A CA 1
ATOM 1412 C C . GLY A 1 185 ? -23.718 12.973 -14.293 1.00 59.91 185 GLY A C 1
ATOM 1413 O O . GLY A 1 185 ? -24.489 12.190 -14.835 1.00 59.91 185 GLY A O 1
ATOM 1414 N N . ASP A 1 186 ? -23.348 12.874 -13.022 1.00 56.31 186 ASP A N 1
ATOM 1415 C CA . ASP A 1 186 ? -24.280 12.386 -12.009 1.00 56.31 186 ASP A CA 1
ATOM 1416 C C . ASP A 1 186 ? -24.664 13.605 -11.158 1.00 56.31 186 ASP A C 1
ATOM 1418 O O . ASP A 1 186 ? -24.114 13.869 -10.089 1.00 56.31 186 ASP A O 1
ATOM 1422 N N . HIS A 1 187 ? -25.502 14.471 -11.736 1.00 61.59 187 HIS A N 1
ATOM 1423 C CA . HIS A 1 187 ? -26.205 15.497 -10.974 1.00 61.59 187 HIS A CA 1
ATOM 1424 C C . HIS A 1 187 ? -27.511 14.869 -10.481 1.00 61.59 187 HIS A C 1
ATOM 1426 O O . HIS A 1 187 ? -28.214 14.259 -11.293 1.00 61.59 187 HIS A O 1
ATOM 1432 N N . PRO A 1 188 ? -27.861 15.006 -9.190 1.00 60.31 188 PRO A N 1
ATOM 1433 C CA . PRO A 1 188 ? -29.062 14.385 -8.653 1.00 60.31 188 PRO A CA 1
ATOM 1434 C C . PRO A 1 188 ? -30.286 14.872 -9.435 1.00 60.31 188 PRO A C 1
ATOM 1436 O O . PRO A 1 188 ? -30.456 16.076 -9.658 1.00 60.31 188 PRO A O 1
ATOM 1439 N N . ARG A 1 189 ? -31.142 13.935 -9.865 1.00 59.72 189 ARG A N 1
ATOM 1440 C CA . ARG A 1 189 ? -32.496 14.299 -10.291 1.00 59.72 189 ARG A CA 1
ATOM 1441 C C . ARG A 1 189 ? -33.162 14.983 -9.099 1.00 59.72 189 ARG A C 1
ATOM 1443 O O . ARG A 1 189 ? -33.121 14.444 -7.995 1.00 59.72 189 ARG A O 1
ATOM 1450 N N . ARG A 1 190 ? -33.652 16.193 -9.367 1.00 57.28 190 ARG A N 1
ATOM 1451 C CA . ARG A 1 190 ? -34.323 17.087 -8.420 1.00 57.28 190 ARG A CA 1
ATOM 1452 C C . ARG A 1 190 ? -35.393 16.381 -7.602 1.00 57.28 190 ARG A C 1
ATOM 1454 O O . ARG A 1 190 ? -36.087 15.521 -8.188 1.00 57.28 190 ARG A O 1
#

Secondary structure (DSSP, 8-state):
--------PPPP---------------------PPPPPPPPPPP-----TT--TTS--SS-TTS-HHHH-TTTHHHHHHHTT--HHHHHHHHHHHHHHHHHHHHHHHHHHHHHHHHHHHHTSSS--HHHHHHHHHHHHHHHHHHHHHHHHHHHHHHHHS-HHHHHHHHHHHHHHHHHHHHHH-S--PPP-

Nearest PDB structures (foldseek):
  3lay-assembly1_G  TM=7.773E-01  e=2.970E-01  Salmonella enterica subsp. enterica serovar Typhimurium
  2y3d-assembly1_A  TM=7.596E-01  e=2.639E-01  Cupriavidus metallidurans CH34
  2y3b-assembly1_A-2  TM=7.306E-01  e=2.799E-01  Cupriavidus metallidurans CH34
  7n6g-assembly1_3I  TM=4.442E-01  e=1.752E+00  Chlamydomonas reinhardtii
  7n6g-assembly1_3H  TM=4.573E-01  e=2.499E+00  Chlamydomonas reinhardtii

InterPro domains:
  IPR012899 LTXXQ motif family protein [PF07813] (77-169)
  IPR012899 LTXXQ motif family protein [cd09916] (80-175)

Solvent-accessible surface area (backbone atoms only — not comparable to full-atom values): 12283 Å² total; per-residue (Å²): 134,88,81,92,86,85,85,83,85,85,82,87,85,84,77,90,75,91,75,90,76,90,75,86,74,79,75,79,78,76,78,74,86,68,79,79,75,77,79,77,74,80,73,78,78,70,80,80,71,88,78,75,76,89,86,64,99,85,72,75,69,70,77,73,54,57,42,78,82,31,80,82,43,40,63,55,57,39,55,76,49,67,54,49,76,66,46,51,53,54,44,48,50,51,48,48,56,45,46,53,54,49,51,54,52,50,54,52,50,50,53,52,51,51,52,51,53,54,47,69,68,42,98,69,66,56,67,68,60,52,51,55,49,53,52,51,54,50,53,53,51,48,54,51,52,50,49,53,51,49,42,52,52,55,44,54,72,65,45,54,74,67,40,52,51,49,51,53,51,52,53,49,54,51,49,53,54,51,55,61,72,66,50,99,73,87,68,80,82,127

Sequence (190 aa):
MKLTNRLPFPPSFRSLATAAMLAATSLAVVAADAPAAPPPPPAHAMPAHPGMPMGGPVAGRADAMPWLGHPFMLPRLLDDVDASKAQRKQIREIVGDAQDDLREQRDEHRRLAEQMAELFAQPSVDAKAVEALRQKMLAEHDKSSRRMTQAMLDVSRVLTPEQRQKIAAEMKARREALDARRGPGDHPRR

Organism: Rubrivivax gelatinosus (strain NBRC 100245 / IL144) (NCBI:txid983917)

Foldseek 3Di:
DDDDDDDDDDDDDDDDDDDDDPPPPPPPPPPDPDPDDPDDDPDDPDPPDPDDPPDDPPDDPVVPDVCLVDVVVVVVLCVQLVPDPVLSVQLCVLSVVLVVVVVVLVVVLVVLVVVLVVQVPDPDHDPVVNVVSVVVNVVSVVVNVVSVVVSVVSSVVSDDPVSVVSSVVVSVVVVVVVVVVVPDDPDPDD

Mean predicted aligned error: 16.99 Å